Protein AF-H0TG05-F1 (afdb_monomer_lite)

pLDDT: mean 83.56, std 12.97, range [30.23, 96.31]

Foldseek 3Di:
DFDPVLLVVLVVLVVLLVVLPFAFDPPADVLLLSLQLSLQLVVVVVVVPDDHDASVSSQQSQLELALSCVVPVVSSCVSVVVLVVDDPVVNVVNSNVSSHRRTPFKHKDKQFLDDPRPVVVLVVLCVRLVWDKADWDWDQDPVQKIKTWIQTPPVGIFIFIWHPDSDIDCLRVQLRSQVVCVVVQRFHKWWFDPPDPRITMIMGGGNSSVVSCCVSRVTPTDDRDPPPPD

Radius of gyration: 18.99 Å; chains: 1; bounding box: 44×34×58 Å

Sequence (230 aa):
MFTAADREFVMTALDQFEANGLVIWSELERNLVVARALVDVSLWKTDDTRPAPKLQPLFLALAGGTDSLTCYLDDVQELYPPLSSMDDDAATEILEQHSS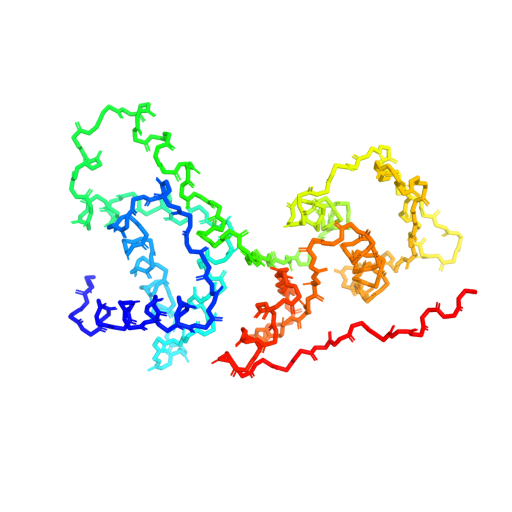SIFANASSINLVNEDNALEHMVRQFFALAGLDVAHLDLRVMKNGLTRVSFEVEELGACRFEIESLKRPDVTPALAEMNRIAKAKGRGRYIRVSEGSSESETFIFADDATLPRIVDLLGLQAIAPTDEAKL

Structure (mmCIF, N/CA/C/O backbone):
data_AF-H0TG05-F1
#
_entry.id   AF-H0TG05-F1
#
loop_
_atom_site.group_PDB
_atom_site.id
_atom_site.type_symbol
_atom_site.label_atom_id
_atom_site.label_alt_id
_atom_site.label_comp_id
_atom_site.label_asym_id
_atom_site.label_entity_id
_atom_site.label_seq_id
_atom_site.pdbx_PDB_ins_code
_atom_site.Cartn_x
_atom_site.Cartn_y
_atom_site.Cartn_z
_atom_site.occupancy
_atom_site.B_iso_or_equiv
_atom_site.auth_seq_id
_atom_site.auth_comp_id
_atom_site.auth_asym_id
_atom_site.auth_atom_id
_atom_site.pdbx_PDB_model_num
ATOM 1 N N . MET A 1 1 ? 14.435 13.470 -17.459 1.00 71.56 1 MET A N 1
ATOM 2 C CA . MET A 1 1 ? 14.849 12.387 -18.381 1.00 71.56 1 MET A CA 1
ATOM 3 C C . MET A 1 1 ? 15.396 11.219 -17.574 1.00 71.56 1 MET A C 1
ATOM 5 O O . MET A 1 1 ? 16.323 11.417 -16.793 1.00 71.56 1 MET A O 1
ATOM 9 N N . PHE A 1 2 ? 14.813 10.032 -17.742 1.00 84.25 2 PHE A N 1
ATOM 10 C CA . PHE A 1 2 ? 15.177 8.819 -16.999 1.00 84.25 2 PHE A CA 1
ATOM 11 C C . PHE A 1 2 ? 16.488 8.210 -17.504 1.00 84.25 2 PHE A C 1
ATOM 13 O O . PHE A 1 2 ? 16.732 8.141 -18.712 1.00 84.25 2 PHE A O 1
ATOM 20 N N . THR A 1 3 ? 17.333 7.739 -16.589 1.00 87.06 3 THR A N 1
ATOM 21 C CA . THR A 1 3 ? 18.630 7.140 -16.938 1.00 87.06 3 THR A CA 1
ATOM 22 C C . THR A 1 3 ? 18.536 5.620 -17.105 1.00 87.06 3 THR A C 1
ATOM 24 O O . THR A 1 3 ? 17.577 4.985 -16.670 1.00 87.06 3 THR A O 1
ATOM 27 N N . ALA A 1 4 ? 19.551 5.000 -17.718 1.00 88.81 4 ALA A N 1
ATOM 28 C CA . ALA A 1 4 ? 19.650 3.536 -17.768 1.00 88.81 4 ALA A CA 1
ATOM 29 C C . ALA A 1 4 ? 19.723 2.914 -16.359 1.00 88.81 4 ALA A C 1
ATOM 31 O O . ALA A 1 4 ? 19.093 1.891 -16.115 1.00 88.81 4 ALA A O 1
ATOM 32 N N . ALA A 1 5 ? 20.414 3.585 -15.431 1.00 88.88 5 ALA A N 1
ATOM 33 C CA . ALA A 1 5 ? 20.505 3.164 -14.036 1.00 88.88 5 ALA A CA 1
ATOM 34 C C . ALA A 1 5 ? 19.141 3.188 -13.324 1.00 88.88 5 ALA A C 1
ATOM 36 O O . ALA A 1 5 ? 18.881 2.337 -12.481 1.00 88.88 5 ALA A O 1
ATOM 37 N N . ASP A 1 6 ? 18.248 4.116 -13.688 1.00 89.94 6 ASP A N 1
ATOM 38 C CA . ASP A 1 6 ? 16.894 4.179 -13.115 1.00 89.94 6 ASP A CA 1
ATOM 39 C C . ASP A 1 6 ? 16.049 2.988 -13.533 1.00 89.94 6 ASP A C 1
ATOM 41 O O . ASP A 1 6 ? 15.383 2.371 -12.704 1.00 89.94 6 ASP A O 1
ATOM 45 N N . ARG A 1 7 ? 16.128 2.629 -14.816 1.00 91.62 7 ARG A N 1
ATOM 46 C CA . ARG A 1 7 ? 15.447 1.446 -15.347 1.00 91.62 7 ARG A CA 1
ATOM 47 C C . ARG A 1 7 ? 15.981 0.172 -14.704 1.00 91.62 7 ARG A C 1
ATOM 49 O O . ARG A 1 7 ? 15.192 -0.657 -14.268 1.00 91.62 7 ARG A O 1
ATOM 56 N N . GLU A 1 8 ? 17.301 0.031 -14.603 1.00 93.12 8 GLU A N 1
ATOM 57 C CA . GLU A 1 8 ? 17.931 -1.126 -13.958 1.00 93.12 8 GLU A CA 1
ATOM 58 C C . GLU A 1 8 ? 17.533 -1.242 -12.480 1.00 93.12 8 GLU A C 1
ATOM 60 O O . GLU A 1 8 ? 17.180 -2.332 -12.027 1.00 93.12 8 GLU A O 1
ATOM 65 N N . PHE A 1 9 ? 17.513 -0.124 -11.747 1.00 93.19 9 PHE A N 1
ATOM 66 C CA . PHE A 1 9 ? 17.052 -0.084 -10.360 1.00 93.19 9 PHE A CA 1
ATOM 67 C C . PHE A 1 9 ? 15.592 -0.528 -10.227 1.00 93.19 9 PHE A C 1
ATOM 69 O O . PHE A 1 9 ? 15.309 -1.403 -9.412 1.00 93.19 9 PHE A O 1
ATOM 76 N N . VAL A 1 10 ? 14.678 0.031 -11.031 1.00 94.69 10 VAL A N 1
ATOM 77 C CA . VAL A 1 10 ? 13.247 -0.319 -10.994 1.00 94.69 10 VAL A CA 1
ATOM 78 C C . VAL A 1 10 ? 13.036 -1.798 -11.296 1.00 94.69 10 VAL A C 1
ATOM 80 O O . VAL A 1 10 ? 12.356 -2.479 -10.534 1.00 94.69 10 VAL A O 1
ATOM 83 N N . MET A 1 11 ? 13.645 -2.317 -12.363 1.00 94.62 11 MET A N 1
ATOM 84 C CA . MET A 1 11 ? 13.501 -3.728 -12.731 1.00 94.62 11 MET A CA 1
ATOM 85 C C . MET A 1 11 ? 14.030 -4.647 -11.628 1.00 94.62 11 MET A C 1
ATOM 87 O O . MET A 1 11 ? 13.328 -5.554 -11.193 1.00 94.62 11 MET A O 1
ATOM 91 N N . THR A 1 12 ? 15.217 -4.343 -11.099 1.00 95.75 12 THR A N 1
ATOM 92 C CA . THR A 1 12 ? 15.816 -5.099 -9.991 1.00 95.75 12 THR A CA 1
ATOM 93 C C . THR A 1 12 ? 14.951 -5.044 -8.730 1.00 95.75 12 THR A C 1
ATOM 95 O O . THR A 1 12 ? 14.836 -6.038 -8.017 1.00 95.75 12 THR A O 1
ATOM 98 N N . ALA A 1 13 ? 14.340 -3.896 -8.431 1.00 95.88 13 ALA A N 1
ATOM 99 C CA . ALA A 1 13 ? 13.454 -3.740 -7.285 1.00 95.88 13 ALA A CA 1
ATOM 100 C C . ALA A 1 13 ? 12.172 -4.568 -7.437 1.00 95.88 13 ALA A C 1
ATOM 102 O O . ALA A 1 13 ? 11.794 -5.258 -6.494 1.00 95.88 13 ALA A O 1
ATOM 103 N N . LEU A 1 14 ? 11.538 -4.549 -8.614 1.00 96.06 14 LEU A N 1
ATOM 104 C CA . LEU A 1 14 ? 10.355 -5.369 -8.892 1.00 96.06 14 LEU A CA 1
ATOM 105 C C . LEU A 1 14 ? 10.675 -6.865 -8.762 1.00 96.06 14 LEU A C 1
ATOM 107 O O . LEU A 1 14 ? 9.951 -7.577 -8.069 1.00 96.06 14 LEU A O 1
ATOM 111 N N . ASP A 1 15 ? 11.805 -7.316 -9.311 1.00 95.75 15 ASP A N 1
ATOM 112 C CA . ASP A 1 15 ? 12.259 -8.705 -9.169 1.00 95.75 15 ASP A CA 1
ATOM 113 C C . ASP A 1 15 ? 12.496 -9.077 -7.694 1.00 95.75 15 ASP A C 1
ATOM 115 O O . ASP A 1 15 ? 12.127 -10.165 -7.247 1.00 95.75 15 ASP A O 1
ATOM 119 N N . GLN A 1 16 ? 13.083 -8.169 -6.903 1.00 95.81 16 GLN A N 1
ATOM 120 C CA . GLN A 1 16 ? 13.265 -8.370 -5.463 1.00 95.81 16 GLN A CA 1
ATOM 121 C C . GLN A 1 16 ? 11.933 -8.434 -4.713 1.00 95.81 16 GLN A C 1
ATOM 123 O O . GLN A 1 16 ? 11.795 -9.262 -3.810 1.00 95.81 16 GLN A O 1
ATOM 128 N N . PHE A 1 17 ? 10.957 -7.598 -5.065 1.00 96.31 17 PHE A N 1
ATOM 129 C CA . PHE A 1 17 ? 9.623 -7.638 -4.471 1.00 96.31 17 PHE A CA 1
ATOM 130 C C . PHE A 1 17 ? 8.949 -8.988 -4.730 1.00 96.31 17 PHE A C 1
ATOM 132 O O . PHE A 1 17 ? 8.536 -9.658 -3.779 1.00 96.31 17 PHE A O 1
ATOM 139 N N . GLU A 1 18 ? 8.920 -9.432 -5.985 1.00 95.75 18 GLU A N 1
ATOM 140 C CA . GLU A 1 18 ? 8.318 -10.710 -6.384 1.00 95.75 18 GLU A CA 1
ATOM 141 C C . GLU A 1 18 ? 9.032 -11.902 -5.724 1.00 95.75 18 GLU A C 1
ATOM 143 O O . GLU A 1 18 ? 8.387 -12.791 -5.161 1.00 95.75 18 GLU A O 1
ATOM 148 N N . ALA A 1 19 ? 10.370 -11.887 -5.666 1.00 94.88 19 ALA A N 1
ATOM 149 C CA . ALA A 1 19 ? 11.158 -12.915 -4.977 1.00 94.88 19 ALA A CA 1
ATOM 150 C C . ALA A 1 19 ? 10.876 -12.990 -3.463 1.00 94.88 19 ALA A C 1
ATOM 152 O O . ALA A 1 19 ? 11.030 -14.051 -2.854 1.00 94.88 19 ALA A O 1
ATOM 153 N N . ASN A 1 20 ? 10.431 -11.887 -2.854 1.00 94.75 20 ASN A N 1
ATOM 154 C CA . ASN A 1 20 ? 10.025 -11.826 -1.450 1.00 94.75 20 ASN A CA 1
ATOM 155 C C . ASN A 1 20 ? 8.523 -12.071 -1.247 1.00 94.75 20 ASN A C 1
ATOM 157 O O . ASN A 1 20 ? 8.025 -11.950 -0.131 1.00 94.75 20 ASN A O 1
ATOM 161 N N . GLY A 1 21 ? 7.810 -12.522 -2.279 1.00 93.81 21 GLY A N 1
ATOM 162 C CA . GLY A 1 21 ? 6.416 -12.948 -2.183 1.00 93.81 21 GLY A CA 1
ATOM 163 C C . GLY A 1 21 ? 5.394 -11.832 -2.349 1.00 93.81 21 GLY A C 1
ATOM 164 O O . GLY A 1 21 ? 4.219 -12.088 -2.111 1.00 93.81 21 GLY A O 1
ATOM 165 N N . LEU A 1 22 ? 5.794 -10.628 -2.766 1.00 96.31 22 LEU A N 1
ATOM 166 C CA . LEU A 1 22 ? 4.829 -9.639 -3.245 1.00 96.31 22 LEU A CA 1
ATOM 167 C C . LEU A 1 22 ? 4.251 -10.104 -4.581 1.00 96.31 22 LEU A C 1
ATOM 169 O O . LEU A 1 22 ? 4.985 -10.513 -5.478 1.00 96.31 22 LEU A O 1
ATOM 173 N N . VAL A 1 23 ? 2.931 -10.044 -4.707 1.00 95.38 23 VAL A N 1
ATOM 174 C CA . VAL A 1 23 ? 2.218 -10.481 -5.909 1.00 95.38 23 VAL A CA 1
ATOM 175 C C . VAL A 1 23 ? 1.746 -9.246 -6.645 1.00 95.38 23 VAL A C 1
ATOM 177 O O . VAL A 1 23 ? 0.879 -8.545 -6.141 1.00 95.38 23 VAL A O 1
ATOM 180 N N . ILE A 1 24 ? 2.300 -8.966 -7.821 1.00 94.19 24 ILE A N 1
ATOM 181 C CA . ILE A 1 24 ? 1.781 -7.897 -8.681 1.00 94.19 24 ILE A CA 1
ATOM 182 C C . ILE A 1 24 ? 0.532 -8.421 -9.394 1.00 94.19 24 ILE A C 1
ATOM 184 O O . ILE A 1 24 ? 0.538 -9.546 -9.899 1.00 94.19 24 ILE A O 1
ATOM 188 N N . TRP A 1 25 ? -0.539 -7.627 -9.401 1.00 93.25 25 TRP A N 1
ATOM 189 C CA . TRP A 1 25 ? -1.795 -7.967 -10.074 1.00 93.25 25 TRP A CA 1
ATOM 190 C C . TRP A 1 25 ? -1.550 -8.351 -11.539 1.00 93.25 25 TRP A C 1
ATOM 192 O O . TRP A 1 25 ? -0.893 -7.628 -12.287 1.00 93.25 25 TRP A O 1
ATOM 202 N N . SER A 1 26 ? -2.070 -9.510 -11.944 1.00 91.38 26 SER A N 1
ATOM 203 C CA . SER A 1 26 ? -1.822 -10.100 -13.268 1.00 91.38 26 SER A CA 1
ATOM 204 C C . SER A 1 26 ? -2.474 -9.339 -14.423 1.00 91.38 26 SER A C 1
ATOM 206 O O . SER A 1 26 ? -2.068 -9.481 -15.573 1.00 91.38 26 SER A O 1
ATOM 208 N N . GLU A 1 27 ? -3.508 -8.573 -14.108 1.00 91.19 27 GLU A N 1
ATOM 209 C CA . GLU A 1 27 ? -4.281 -7.732 -15.009 1.00 91.19 27 GLU A CA 1
ATOM 210 C C . GLU A 1 27 ? -3.595 -6.394 -15.303 1.00 91.19 27 GLU A C 1
ATOM 212 O O . GLU A 1 27 ? -3.920 -5.766 -16.307 1.00 91.19 27 GLU A O 1
ATOM 217 N N . LEU A 1 28 ? -2.637 -5.974 -14.468 1.00 91.94 28 LEU A N 1
ATOM 218 C CA . LEU A 1 28 ? -1.907 -4.728 -14.671 1.00 91.94 28 LEU A CA 1
ATOM 219 C C . LEU A 1 28 ? -0.883 -4.882 -15.793 1.00 91.94 28 LEU A C 1
ATOM 221 O O . LEU A 1 28 ? -0.107 -5.841 -15.842 1.00 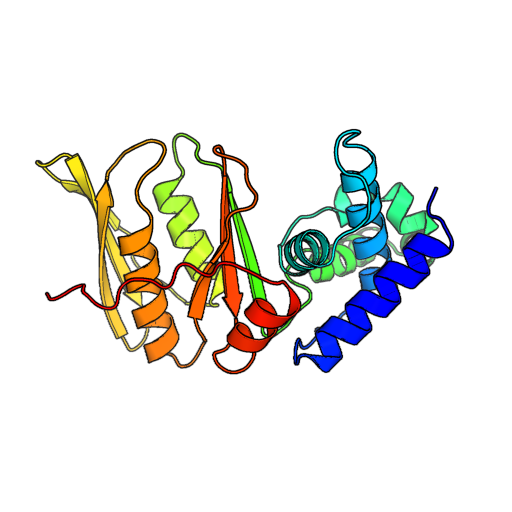91.94 28 LEU A O 1
ATOM 225 N N . GLU A 1 29 ? -0.820 -3.887 -16.672 1.00 91.25 29 GLU A N 1
ATOM 226 C CA . GLU A 1 29 ? 0.155 -3.880 -17.756 1.00 91.25 29 GLU A CA 1
ATOM 227 C C . GLU A 1 29 ? 1.567 -3.606 -17.196 1.00 91.25 29 GLU A C 1
ATOM 229 O O . GLU A 1 29 ? 1.834 -2.592 -16.545 1.00 91.25 29 GLU A O 1
ATOM 234 N N . ARG A 1 30 ? 2.506 -4.536 -17.421 1.00 90.88 30 ARG A N 1
ATOM 235 C CA . ARG A 1 30 ? 3.832 -4.496 -16.781 1.00 90.88 30 ARG A CA 1
ATOM 236 C C . ARG A 1 30 ? 4.668 -3.280 -17.185 1.00 90.88 30 ARG A C 1
ATOM 238 O O . ARG A 1 30 ? 5.376 -2.738 -16.338 1.00 90.88 30 ARG A O 1
ATOM 245 N N . ASN A 1 31 ? 4.627 -2.853 -18.441 1.00 91.88 31 ASN A N 1
ATOM 246 C CA . ASN A 1 31 ? 5.334 -1.652 -18.888 1.00 91.88 31 ASN A CA 1
ATOM 247 C C . ASN A 1 31 ? 4.761 -0.390 -18.236 1.00 91.88 31 ASN A C 1
ATOM 249 O O . ASN A 1 31 ? 5.535 0.496 -17.880 1.00 91.88 31 ASN A O 1
ATOM 253 N N . LEU A 1 32 ? 3.449 -0.323 -18.006 1.00 91.81 32 LEU A N 1
ATOM 254 C CA . LEU A 1 32 ? 2.818 0.785 -17.291 1.00 91.81 32 LEU A CA 1
ATOM 255 C C . LEU A 1 32 ? 3.168 0.773 -15.793 1.00 91.81 32 LEU A C 1
ATOM 257 O O . LEU A 1 32 ? 3.421 1.830 -15.218 1.00 91.81 32 LEU A O 1
ATOM 261 N N . VAL A 1 33 ? 3.310 -0.406 -15.171 1.00 93.00 33 VAL A N 1
ATOM 262 C CA . VAL A 1 33 ? 3.891 -0.537 -13.815 1.00 93.00 33 VAL A CA 1
ATOM 263 C C . VAL A 1 33 ? 5.320 0.015 -13.770 1.00 93.00 33 VAL A C 1
ATOM 265 O O . VAL A 1 33 ? 5.669 0.771 -12.862 1.00 93.00 33 VAL A O 1
ATOM 268 N N . VAL A 1 34 ? 6.152 -0.326 -14.757 1.00 93.38 34 VAL A N 1
ATOM 269 C CA . VAL A 1 34 ? 7.526 0.194 -14.857 1.00 93.38 34 VAL A CA 1
ATOM 270 C C . VAL A 1 34 ? 7.526 1.706 -15.087 1.00 93.38 34 VAL A C 1
ATOM 272 O O . VAL A 1 34 ? 8.327 2.410 -14.471 1.00 93.38 34 VAL A O 1
ATOM 275 N N . ALA A 1 35 ? 6.629 2.222 -15.930 1.00 92.12 35 ALA A N 1
ATOM 276 C CA . ALA A 1 35 ? 6.509 3.653 -16.190 1.00 92.12 35 ALA A CA 1
ATOM 277 C C . ALA A 1 35 ? 6.148 4.425 -14.915 1.00 92.12 35 ALA A C 1
ATOM 279 O O . ALA A 1 35 ? 6.835 5.388 -14.571 1.00 92.12 35 ALA A O 1
ATOM 280 N N . ARG A 1 36 ? 5.154 3.938 -14.162 1.00 90.62 36 ARG A N 1
ATOM 281 C CA . ARG A 1 36 ? 4.781 4.477 -12.847 1.00 90.62 36 ARG A CA 1
ATOM 282 C C . ARG A 1 36 ? 5.976 4.534 -11.896 1.00 90.62 36 ARG A C 1
ATOM 284 O O . ARG A 1 36 ? 6.301 5.591 -11.367 1.00 90.62 36 ARG A O 1
ATOM 291 N N . ALA A 1 37 ? 6.679 3.412 -11.743 1.00 91.75 37 ALA A N 1
ATOM 292 C CA . ALA A 1 37 ? 7.847 3.317 -10.872 1.00 91.75 37 ALA A CA 1
ATOM 293 C C . ALA A 1 37 ? 8.952 4.317 -11.254 1.00 91.75 37 ALA A C 1
ATOM 295 O O . ALA A 1 37 ? 9.603 4.892 -10.381 1.00 91.75 37 ALA A O 1
ATOM 296 N N . LEU A 1 38 ? 9.174 4.542 -12.553 1.00 91.44 38 LEU A N 1
ATOM 297 C CA . LEU A 1 38 ? 10.152 5.515 -13.039 1.00 91.44 38 LEU A CA 1
ATOM 298 C C . LEU A 1 38 ? 9.742 6.954 -12.708 1.00 91.44 38 LEU A C 1
ATOM 300 O O . LEU A 1 38 ? 10.595 7.716 -12.244 1.00 91.44 38 LEU A O 1
ATOM 304 N N . VAL A 1 39 ? 8.467 7.309 -12.902 1.00 89.62 39 VAL A N 1
ATOM 305 C CA . VAL A 1 39 ? 7.912 8.616 -12.509 1.00 89.62 39 VAL A CA 1
ATOM 306 C C . VAL A 1 39 ? 8.140 8.850 -11.014 1.00 89.62 39 VAL A C 1
ATOM 308 O O . VAL A 1 39 ? 8.764 9.847 -10.647 1.00 89.62 39 VAL A O 1
ATOM 311 N N . ASP A 1 40 ? 7.764 7.895 -10.160 1.00 87.25 40 ASP A N 1
ATOM 312 C CA . ASP A 1 40 ? 7.918 8.013 -8.704 1.00 87.25 40 ASP A CA 1
ATOM 313 C C . ASP A 1 40 ? 9.395 8.167 -8.283 1.00 87.25 40 ASP A C 1
ATOM 315 O O . ASP A 1 40 ? 9.734 9.028 -7.464 1.00 87.25 40 ASP A O 1
ATOM 319 N N . VAL A 1 41 ? 10.310 7.404 -8.898 1.00 86.38 41 VAL A N 1
ATOM 320 C CA . VAL A 1 41 ? 11.764 7.545 -8.676 1.00 86.38 41 VAL A CA 1
ATOM 321 C C . VAL A 1 41 ? 12.260 8.942 -9.056 1.00 86.38 41 VAL A C 1
ATOM 323 O O . VAL A 1 41 ? 13.109 9.502 -8.358 1.00 86.38 41 VAL A O 1
ATOM 326 N N . SER A 1 42 ? 11.761 9.513 -10.155 1.00 84.81 42 SER A N 1
ATOM 327 C CA . SER A 1 42 ? 12.151 10.853 -10.604 1.00 84.81 42 SER A CA 1
ATOM 328 C C . SER A 1 42 ? 11.712 11.931 -9.614 1.00 84.81 42 SER A C 1
ATOM 330 O O . SER A 1 42 ? 12.507 12.813 -9.286 1.00 84.81 42 SER A O 1
ATOM 332 N N . LEU A 1 43 ? 10.501 11.821 -9.059 1.00 78.44 43 LEU A N 1
ATOM 333 C CA . LEU A 1 43 ? 9.991 12.771 -8.066 1.00 78.44 43 LEU A CA 1
ATOM 334 C C . LEU A 1 43 ? 10.884 12.837 -6.826 1.00 78.44 43 LEU A C 1
ATOM 336 O O . LEU A 1 43 ? 11.250 13.930 -6.392 1.00 78.44 43 LEU A O 1
ATOM 340 N N . TRP A 1 44 ? 11.342 11.701 -6.296 1.00 74.50 44 TRP A N 1
ATOM 341 C CA . TRP A 1 44 ? 12.232 11.727 -5.125 1.00 74.50 44 TRP A CA 1
ATOM 342 C C . TRP A 1 44 ? 13.604 12.320 -5.410 1.00 74.50 44 TRP A C 1
ATOM 344 O O . TRP A 1 44 ? 14.231 12.843 -4.495 1.00 74.50 44 TRP A O 1
ATOM 354 N N . LYS A 1 45 ? 14.097 12.216 -6.647 1.00 73.44 45 LYS A N 1
ATOM 355 C CA . LYS A 1 45 ? 15.390 12.798 -7.026 1.00 73.44 45 LYS A CA 1
ATOM 356 C C . LYS A 1 45 ? 15.352 14.316 -7.120 1.00 73.44 45 LYS A C 1
ATOM 358 O O . LYS A 1 45 ? 16.396 14.941 -6.985 1.00 73.44 45 LYS A O 1
ATOM 363 N N . THR A 1 46 ? 14.182 14.899 -7.379 1.00 66.75 46 THR A N 1
ATOM 364 C CA . THR A 1 46 ? 14.020 16.361 -7.403 1.00 66.75 46 THR A CA 1
ATOM 365 C C . THR A 1 46 ? 14.027 16.993 -6.007 1.00 66.75 46 THR A C 1
ATOM 367 O O . THR A 1 46 ? 14.213 18.201 -5.887 1.00 66.75 46 THR A O 1
ATOM 370 N N . ASP A 1 47 ? 13.900 16.185 -4.948 1.00 60.97 47 ASP A N 1
ATOM 371 C CA . ASP A 1 47 ? 14.182 16.578 -3.566 1.00 60.97 47 ASP A CA 1
ATOM 372 C C . ASP A 1 47 ? 15.700 16.442 -3.313 1.00 60.97 47 ASP A C 1
ATOM 374 O O . ASP A 1 47 ? 16.203 15.362 -2.990 1.00 60.97 47 ASP A O 1
ATOM 378 N N . ASP A 1 48 ? 16.431 17.554 -3.490 1.00 47.84 48 ASP A N 1
ATOM 379 C CA . ASP A 1 48 ? 17.906 17.729 -3.447 1.00 47.84 48 ASP A CA 1
ATOM 380 C C . ASP A 1 48 ? 18.613 17.198 -2.172 1.00 47.84 48 ASP A C 1
ATOM 382 O O . ASP A 1 48 ? 19.832 17.299 -2.016 1.00 47.84 48 ASP A O 1
ATOM 386 N N . THR A 1 49 ? 17.867 16.623 -1.229 1.00 54.03 49 THR A N 1
ATOM 387 C CA . THR A 1 49 ? 18.366 16.076 0.036 1.00 54.03 49 THR A CA 1
ATOM 388 C C . THR A 1 49 ? 18.573 14.554 0.029 1.00 54.03 49 THR A C 1
ATOM 390 O O . THR A 1 49 ? 19.165 14.021 0.975 1.00 54.03 49 THR A O 1
ATOM 393 N N . ARG A 1 50 ? 18.126 13.819 -1.006 1.00 53.97 50 ARG A N 1
ATOM 394 C CA . ARG A 1 50 ? 18.097 12.339 -1.002 1.00 53.97 50 ARG A CA 1
ATOM 395 C C . ARG A 1 50 ? 19.107 11.723 -1.992 1.00 53.97 50 ARG A C 1
ATOM 397 O O . ARG A 1 50 ? 18.914 11.797 -3.200 1.00 53.97 50 ARG A O 1
ATOM 404 N N . PRO A 1 51 ? 20.177 11.050 -1.516 1.00 52.88 51 PRO A N 1
ATOM 405 C CA . PRO A 1 51 ? 21.365 10.784 -2.338 1.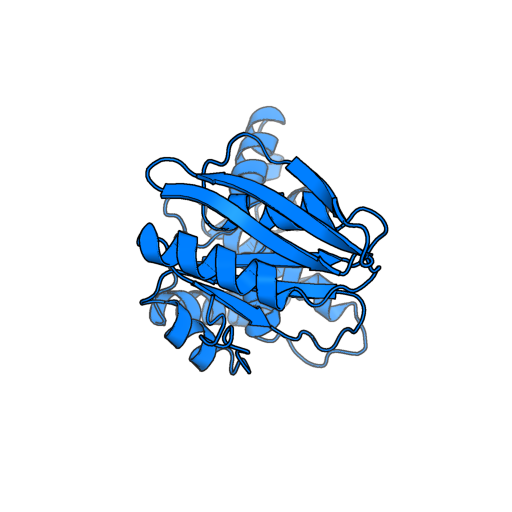00 52.88 51 PRO A CA 1
ATOM 406 C C . PRO A 1 51 ? 21.312 9.538 -3.251 1.00 52.88 51 PRO A C 1
ATOM 408 O O . PRO A 1 51 ? 22.264 9.310 -3.990 1.00 52.88 51 PRO A O 1
ATOM 411 N N . ALA A 1 52 ? 20.253 8.720 -3.228 1.00 64.38 52 ALA A N 1
ATOM 412 C CA . ALA A 1 52 ? 20.071 7.584 -4.146 1.00 64.38 52 ALA A CA 1
ATOM 413 C C . ALA A 1 52 ? 18.627 7.041 -4.086 1.00 64.38 52 ALA A C 1
ATOM 415 O O . ALA A 1 52 ? 18.013 7.130 -3.016 1.00 64.38 52 ALA A O 1
ATOM 416 N N . PRO A 1 53 ? 18.099 6.431 -5.172 1.00 71.06 53 PRO A N 1
ATOM 417 C CA . PRO A 1 53 ? 16.869 5.642 -5.117 1.00 71.06 53 PRO A CA 1
ATOM 418 C C . PRO A 1 53 ? 16.967 4.566 -4.028 1.00 71.06 53 PRO A C 1
ATOM 420 O O . PRO A 1 53 ? 18.001 3.911 -3.880 1.00 71.06 53 PRO A O 1
ATOM 423 N N . LYS A 1 54 ? 15.904 4.396 -3.238 1.00 84.62 54 LYS A N 1
ATOM 424 C CA . LYS A 1 54 ? 15.844 3.420 -2.141 1.00 84.62 54 LYS A CA 1
ATOM 425 C C . LYS A 1 54 ? 14.637 2.512 -2.315 1.00 84.62 54 LYS A C 1
ATOM 427 O O . LYS A 1 54 ? 13.593 2.948 -2.792 1.00 84.62 54 LYS A O 1
ATOM 432 N N . LEU A 1 55 ? 14.782 1.268 -1.868 1.00 89.75 55 LEU A N 1
ATOM 433 C CA . LEU A 1 55 ? 13.750 0.245 -2.011 1.00 89.75 55 LEU A CA 1
ATOM 434 C C . LEU A 1 55 ? 12.481 0.573 -1.208 1.00 89.75 55 LEU A C 1
ATOM 436 O O . LEU A 1 55 ? 11.383 0.392 -1.716 1.00 89.75 55 LEU A O 1
ATOM 440 N N . GLN A 1 56 ? 12.621 1.118 0.008 1.00 88.56 56 GLN A N 1
ATOM 441 C CA . GLN A 1 56 ? 11.478 1.467 0.863 1.00 88.56 56 GLN A CA 1
ATOM 442 C C . GLN A 1 56 ? 10.574 2.555 0.250 1.00 88.56 56 GLN A C 1
ATOM 444 O O . GLN A 1 56 ? 9.385 2.290 0.119 1.00 88.56 56 GLN A O 1
ATOM 449 N N . PRO A 1 57 ? 11.067 3.742 -0.163 1.00 86.88 57 PRO A N 1
ATOM 450 C CA . PRO A 1 57 ? 10.231 4.731 -0.848 1.00 86.88 57 PRO A CA 1
ATOM 451 C C . PRO A 1 57 ? 9.538 4.185 -2.099 1.00 86.88 57 PRO A C 1
ATOM 453 O O . PRO A 1 57 ? 8.368 4.482 -2.314 1.00 86.88 57 PRO A O 1
ATOM 456 N N . LEU A 1 58 ? 10.222 3.336 -2.878 1.00 90.44 58 LEU A N 1
ATOM 457 C CA . LEU A 1 58 ? 9.626 2.710 -4.059 1.00 90.44 58 LEU A CA 1
ATOM 458 C C . LEU A 1 58 ? 8.530 1.723 -3.719 1.00 90.44 58 LEU A C 1
ATOM 460 O O . LEU A 1 58 ? 7.468 1.768 -4.332 1.00 90.44 58 LEU A O 1
ATOM 464 N N . PHE A 1 59 ? 8.750 0.887 -2.712 1.00 92.88 59 PHE A N 1
ATOM 465 C CA . PHE A 1 59 ? 7.694 0.037 -2.197 1.00 92.88 59 PHE A CA 1
ATOM 466 C C . PHE A 1 59 ? 6.476 0.870 -1.778 1.00 92.88 59 PHE A C 1
ATOM 468 O O . PHE A 1 59 ? 5.371 0.564 -2.200 1.00 92.88 59 PHE A O 1
ATOM 475 N N . LEU A 1 60 ? 6.673 1.936 -0.995 1.00 89.38 60 LEU A N 1
ATOM 476 C CA . LEU A 1 60 ? 5.579 2.767 -0.482 1.00 89.38 60 LEU A CA 1
ATOM 477 C C . LEU A 1 60 ? 4.815 3.499 -1.593 1.00 89.38 60 LEU A C 1
ATOM 479 O O . LEU A 1 60 ? 3.600 3.629 -1.507 1.00 89.38 60 LEU A O 1
ATOM 483 N N . ALA A 1 61 ? 5.491 3.939 -2.654 1.00 88.38 61 ALA A N 1
ATOM 484 C CA . ALA A 1 61 ? 4.818 4.559 -3.793 1.00 88.38 61 ALA A CA 1
ATOM 485 C C . ALA A 1 61 ? 4.024 3.552 -4.635 1.00 88.38 61 ALA A C 1
ATOM 487 O O . ALA A 1 61 ? 2.920 3.863 -5.066 1.00 88.38 61 ALA A O 1
ATOM 488 N N . LEU A 1 62 ? 4.544 2.336 -4.829 1.00 91.81 62 LEU A N 1
ATOM 489 C CA . LEU A 1 62 ? 3.873 1.286 -5.605 1.00 91.81 62 LEU A CA 1
ATOM 490 C C . LEU A 1 62 ? 2.761 0.573 -4.821 1.00 91.81 62 LEU A C 1
ATOM 492 O O . LEU A 1 62 ? 1.772 0.136 -5.408 1.00 91.81 62 LEU A O 1
ATOM 496 N N . ALA A 1 63 ? 2.917 0.462 -3.502 1.00 91.81 63 ALA A N 1
ATOM 497 C CA . ALA A 1 63 ? 1.900 -0.049 -2.588 1.00 91.81 63 ALA A CA 1
ATOM 498 C C . ALA A 1 63 ? 0.862 1.026 -2.217 1.00 91.81 63 ALA A C 1
ATOM 500 O O . ALA A 1 63 ? -0.235 0.696 -1.769 1.00 91.81 63 ALA A O 1
ATOM 501 N N . GLY A 1 64 ? 1.199 2.308 -2.375 1.00 85.69 64 GLY A N 1
ATOM 502 C CA . GLY A 1 64 ? 0.299 3.438 -2.178 1.00 85.69 64 GLY A CA 1
ATOM 503 C C . GLY A 1 64 ? -0.573 3.684 -3.400 1.00 85.69 64 GLY A C 1
ATOM 504 O O . GLY A 1 64 ? -0.137 3.498 -4.526 1.00 85.69 64 GLY A O 1
ATOM 505 N N . GLY A 1 65 ? -1.815 4.114 -3.194 1.00 65.38 65 GLY A N 1
ATOM 506 C CA . GLY A 1 65 ? -2.689 4.558 -4.280 1.00 65.38 65 GLY A CA 1
ATOM 507 C C . GLY A 1 65 ? -2.483 6.038 -4.597 1.00 65.38 65 GLY A C 1
ATOM 508 O O . GLY A 1 65 ? -3.385 6.839 -4.369 1.00 65.38 65 GLY A O 1
ATOM 509 N N . THR A 1 66 ? -1.273 6.441 -4.988 1.00 61.22 66 THR A N 1
ATOM 510 C CA . THR A 1 66 ? -1.045 7.813 -5.458 1.00 61.22 66 THR A CA 1
ATOM 511 C C . THR A 1 66 ? -1.261 7.866 -6.957 1.00 61.22 66 THR A C 1
ATOM 513 O O . THR A 1 66 ? -0.635 7.110 -7.697 1.00 61.22 66 THR A O 1
ATOM 516 N N . ASP A 1 67 ? -2.102 8.798 -7.395 1.00 63.12 67 ASP A N 1
ATOM 517 C CA . ASP A 1 67 ? -2.456 9.021 -8.796 1.00 63.12 67 ASP A CA 1
ATOM 518 C C . ASP A 1 67 ? -1.328 9.713 -9.597 1.00 63.12 67 ASP A C 1
ATOM 520 O O . ASP A 1 67 ? -1.530 10.659 -10.360 1.00 63.12 67 ASP A O 1
ATOM 524 N N . SER A 1 68 ? -0.082 9.272 -9.386 1.00 67.38 68 SER A N 1
ATOM 525 C CA . SER A 1 68 ? 1.086 9.825 -10.074 1.00 67.38 68 SER A CA 1
ATOM 526 C C . SER A 1 68 ? 1.004 9.606 -11.585 1.00 67.38 68 SER A C 1
ATOM 528 O O . SER A 1 68 ? 1.596 10.359 -12.349 1.00 67.38 68 SER A O 1
ATOM 530 N N . LEU A 1 69 ? 0.210 8.640 -12.046 1.00 76.81 69 LEU A N 1
ATOM 531 C CA . LEU A 1 69 ? 0.016 8.393 -13.467 1.00 76.81 69 LEU A CA 1
ATOM 532 C C . LEU A 1 69 ? -0.819 9.474 -14.169 1.00 76.81 69 LEU A C 1
ATOM 534 O O . LEU A 1 69 ? -0.453 9.870 -15.275 1.00 76.81 69 LEU A O 1
ATOM 538 N N . THR A 1 70 ? -1.887 9.998 -13.557 1.00 74.81 70 THR A N 1
ATOM 539 C CA . THR A 1 70 ? -2.675 11.080 -14.184 1.00 74.81 70 THR A CA 1
ATOM 540 C C . THR A 1 70 ? -1.987 12.438 -14.065 1.00 74.81 70 THR A C 1
ATOM 542 O O . THR A 1 70 ? -2.087 13.265 -14.970 1.00 74.81 70 THR A O 1
ATOM 545 N N . CYS A 1 71 ? -1.245 12.670 -12.979 1.00 79.75 71 CYS A N 1
ATOM 546 C CA . CYS A 1 71 ? -0.574 13.947 -12.724 1.00 79.75 71 CYS A CA 1
ATOM 547 C C . CYS A 1 71 ? 0.647 14.180 -13.628 1.00 79.75 71 CYS A C 1
ATOM 549 O O . CYS A 1 71 ? 1.036 15.327 -13.844 1.00 79.75 71 CYS A O 1
ATOM 551 N N . TYR A 1 72 ? 1.243 13.103 -14.149 1.00 83.25 72 TYR A N 1
ATOM 552 C CA . TYR A 1 72 ? 2.453 13.120 -14.977 1.00 83.25 72 TYR A CA 1
ATOM 553 C C . TYR A 1 72 ? 2.223 12.431 -16.326 1.00 83.25 72 TYR A C 1
ATOM 555 O O . TYR A 1 72 ? 3.084 11.711 -16.831 1.00 83.25 72 TYR A O 1
ATOM 563 N N . LEU A 1 73 ? 1.043 12.655 -16.915 1.00 84.56 73 LEU A N 1
ATOM 564 C CA . LEU A 1 73 ? 0.615 11.996 -18.148 1.00 84.56 73 LEU A CA 1
ATOM 565 C C . LEU A 1 73 ? 1.636 12.134 -19.290 1.00 84.56 73 LEU A C 1
ATOM 567 O O . LEU A 1 73 ? 1.876 11.159 -19.994 1.00 84.56 73 LEU A O 1
ATOM 571 N N . ASP A 1 74 ? 2.278 13.294 -19.439 1.00 86.75 74 ASP A N 1
ATOM 572 C CA . ASP A 1 74 ? 3.292 13.525 -20.477 1.00 86.75 74 ASP A CA 1
ATOM 573 C C . ASP A 1 74 ? 4.510 12.590 -20.315 1.00 86.75 74 ASP A C 1
ATOM 575 O O . ASP A 1 74 ? 4.955 11.964 -21.280 1.00 86.75 74 ASP A O 1
ATOM 579 N N . ASP A 1 75 ? 5.019 12.435 -19.085 1.00 86.50 75 ASP A N 1
ATOM 580 C CA . ASP A 1 75 ? 6.127 11.520 -18.779 1.00 86.50 75 ASP A CA 1
ATOM 581 C C . ASP A 1 75 ? 5.708 10.055 -18.991 1.00 86.50 75 ASP A C 1
ATOM 583 O O . ASP A 1 75 ? 6.477 9.239 -19.511 1.00 86.50 75 ASP A O 1
ATOM 587 N N . VAL A 1 76 ? 4.470 9.713 -18.619 1.00 86.81 76 VAL A N 1
ATOM 588 C CA . VAL A 1 76 ? 3.906 8.372 -18.823 1.00 86.81 76 VAL A CA 1
ATOM 589 C C . VAL A 1 76 ? 3.752 8.070 -20.311 1.00 86.81 76 VAL A C 1
ATOM 591 O O . VAL A 1 76 ? 4.103 6.973 -20.733 1.00 86.81 76 VAL A O 1
ATOM 594 N N . GLN A 1 77 ? 3.289 9.019 -21.126 1.00 88.75 77 GLN A N 1
ATOM 595 C CA . GLN A 1 77 ? 3.162 8.856 -22.576 1.00 88.75 77 GLN A CA 1
ATOM 596 C C . GLN A 1 77 ? 4.523 8.688 -23.262 1.00 88.75 77 GLN A C 1
ATOM 598 O O . GLN A 1 77 ? 4.633 7.900 -24.201 1.00 88.75 77 GLN A O 1
ATOM 603 N N . GLU A 1 78 ? 5.577 9.364 -22.792 1.00 89.06 78 GLU A N 1
ATOM 604 C CA . GLU A 1 78 ? 6.941 9.143 -23.297 1.00 89.06 78 GLU A CA 1
ATOM 605 C C . GLU A 1 78 ? 7.423 7.708 -23.009 1.00 89.06 78 GLU A C 1
ATOM 607 O O . GLU A 1 78 ? 8.047 7.066 -23.860 1.00 89.06 78 GLU A O 1
ATOM 612 N N . LEU A 1 79 ? 7.124 7.190 -21.814 1.00 87.94 79 LEU A N 1
ATOM 613 C CA . LEU A 1 79 ? 7.549 5.862 -21.355 1.00 87.94 79 LEU A CA 1
ATOM 614 C C . LEU A 1 79 ? 6.683 4.716 -21.890 1.00 87.94 79 LEU A C 1
ATOM 616 O O . LEU A 1 79 ? 7.193 3.622 -22.140 1.00 87.94 79 LEU A O 1
ATOM 620 N N . TYR A 1 80 ? 5.392 4.971 -22.078 1.00 90.62 80 TYR A N 1
ATOM 621 C CA . TYR A 1 80 ? 4.397 4.050 -22.608 1.00 90.62 80 TYR A CA 1
ATOM 622 C C . TYR A 1 80 ? 3.644 4.714 -23.780 1.00 90.62 80 TYR A C 1
ATOM 624 O O . TYR A 1 80 ? 2.476 5.095 -23.650 1.00 90.62 80 TYR A O 1
ATOM 632 N N . PRO A 1 81 ? 4.286 4.808 -24.967 1.00 89.19 81 PRO A N 1
ATOM 633 C CA . PRO A 1 81 ? 3.723 5.461 -26.152 1.00 89.19 81 PRO A CA 1
ATOM 634 C C . PRO A 1 81 ? 2.312 5.023 -26.563 1.00 89.19 81 PRO A C 1
ATOM 636 O O . PRO A 1 81 ? 1.575 5.881 -27.056 1.00 89.19 81 PRO A O 1
ATOM 639 N N . PRO A 1 82 ? 1.888 3.750 -26.376 1.00 90.88 82 PRO A N 1
ATOM 640 C CA . PRO A 1 82 ? 0.529 3.340 -26.712 1.00 90.88 82 PRO A CA 1
ATOM 641 C C . PRO A 1 82 ? -0.562 4.204 -26.071 1.00 90.88 82 PRO A C 1
ATOM 643 O O . PRO A 1 82 ? -1.595 4.400 -26.707 1.00 90.88 82 PRO A O 1
ATOM 646 N N . LEU A 1 83 ? -0.324 4.780 -24.886 1.00 88.50 83 LEU A N 1
ATOM 647 C CA . LEU A 1 83 ? -1.297 5.631 -24.194 1.00 88.50 83 LEU A CA 1
ATOM 648 C C . LEU A 1 83 ? -1.706 6.854 -25.027 1.00 88.50 83 LEU A C 1
ATOM 650 O O . LEU A 1 83 ? -2.873 7.210 -25.064 1.00 88.50 83 LEU A O 1
ATOM 654 N N . SER A 1 84 ? -0.763 7.448 -25.765 1.00 88.12 84 SER A N 1
ATOM 655 C CA . SER A 1 84 ? -1.025 8.602 -26.643 1.00 88.12 84 SER A CA 1
ATOM 656 C C . SER A 1 84 ? -1.891 8.276 -27.868 1.00 88.12 84 SER A C 1
ATOM 658 O O . SER A 1 84 ? -2.371 9.178 -28.551 1.00 88.12 84 SER A O 1
ATOM 660 N N . SER A 1 85 ? -2.052 6.987 -28.178 1.00 90.19 85 SER A N 1
ATOM 661 C CA . SER A 1 85 ? -2.830 6.499 -29.321 1.00 90.19 85 SER A CA 1
ATOM 662 C C . SER A 1 85 ? -4.191 5.917 -28.937 1.00 90.19 85 SER A C 1
ATOM 664 O O . SER A 1 85 ? -4.967 5.568 -29.827 1.00 90.19 85 SER A O 1
ATOM 666 N N . MET A 1 86 ? -4.458 5.787 -27.636 1.00 92.50 86 MET A N 1
ATOM 667 C CA . MET A 1 86 ? -5.755 5.374 -27.106 1.00 92.50 86 MET A CA 1
ATOM 668 C C . MET A 1 86 ? -6.745 6.538 -27.197 1.00 92.50 86 MET A C 1
ATOM 670 O O . MET A 1 86 ? -6.344 7.701 -27.224 1.00 92.50 86 MET A O 1
ATOM 674 N N . ASP A 1 87 ? -8.038 6.225 -27.268 1.00 94.19 87 ASP A N 1
ATOM 675 C CA . ASP A 1 87 ? -9.059 7.231 -26.983 1.00 94.19 87 ASP A CA 1
ATOM 676 C C . ASP A 1 87 ? -9.048 7.604 -25.490 1.00 94.19 87 ASP A C 1
ATOM 678 O O . ASP A 1 87 ? -8.539 6.854 -24.654 1.00 94.19 87 ASP A O 1
ATOM 682 N N . ASP A 1 88 ? -9.580 8.788 -25.175 1.00 90.19 88 ASP A N 1
ATOM 683 C CA . ASP A 1 88 ? -9.516 9.364 -23.828 1.00 90.19 88 ASP A CA 1
ATOM 684 C C . ASP A 1 88 ? -10.173 8.454 -22.777 1.00 90.19 88 ASP A C 1
ATOM 686 O O . ASP A 1 88 ? -9.626 8.294 -21.688 1.00 90.19 88 ASP A O 1
ATOM 690 N N . ASP A 1 89 ? -11.296 7.809 -23.114 1.00 92.25 89 ASP A N 1
ATOM 691 C CA . ASP A 1 89 ? -12.027 6.930 -22.195 1.00 92.25 89 ASP A CA 1
ATOM 692 C C . ASP A 1 89 ? -11.194 5.680 -21.853 1.00 92.25 89 ASP A C 1
ATOM 694 O O . ASP A 1 89 ? -11.032 5.337 -20.679 1.00 92.25 89 ASP A O 1
ATOM 698 N N . ALA A 1 90 ? -10.597 5.030 -22.858 1.00 91.31 90 ALA A N 1
ATOM 699 C CA . ALA A 1 90 ? -9.718 3.877 -22.662 1.00 91.31 90 ALA A CA 1
ATOM 700 C C . ALA A 1 90 ? -8.425 4.247 -21.914 1.00 91.31 90 ALA A C 1
ATOM 702 O O . ALA A 1 90 ? -7.934 3.468 -21.092 1.00 91.31 90 ALA A O 1
ATOM 703 N N . ALA A 1 91 ? -7.874 5.435 -22.179 1.00 90.06 91 ALA A N 1
ATOM 704 C CA . ALA A 1 91 ? -6.711 5.950 -21.464 1.00 90.06 91 ALA A CA 1
ATOM 705 C C . ALA A 1 91 ? -7.039 6.232 -19.989 1.00 90.06 91 ALA A C 1
ATOM 707 O O . ALA A 1 91 ? -6.251 5.891 -19.110 1.00 90.06 91 ALA A O 1
ATOM 708 N N . THR A 1 92 ? -8.203 6.811 -19.688 1.00 89.56 92 THR A N 1
ATOM 709 C CA . THR A 1 92 ? -8.651 7.000 -18.303 1.00 89.56 92 THR A CA 1
ATOM 710 C C . THR A 1 92 ? -8.832 5.660 -17.600 1.00 89.56 92 THR A C 1
ATOM 712 O O . THR A 1 92 ? -8.285 5.483 -16.514 1.00 89.56 92 THR A O 1
ATOM 715 N N . GLU A 1 93 ? -9.498 4.689 -18.227 1.00 89.69 93 GLU A N 1
ATOM 716 C CA . GLU A 1 93 ? -9.738 3.378 -17.614 1.00 89.69 93 GLU A CA 1
ATOM 717 C C . GLU A 1 93 ? -8.428 2.660 -17.249 1.00 89.69 93 GLU A C 1
ATOM 719 O O . GLU A 1 93 ? -8.281 2.160 -16.132 1.00 89.69 93 GLU A O 1
ATOM 724 N N . ILE A 1 94 ? -7.440 2.639 -18.152 1.00 89.81 94 ILE A N 1
ATOM 725 C CA . ILE A 1 94 ? -6.159 1.969 -17.877 1.00 89.81 94 ILE A CA 1
ATOM 726 C C . ILE A 1 94 ? -5.343 2.700 -16.799 1.00 89.81 94 ILE A C 1
ATOM 728 O O . ILE A 1 94 ? -4.685 2.054 -15.984 1.00 89.81 94 ILE A O 1
ATOM 732 N N . LEU A 1 95 ? -5.392 4.035 -16.743 1.00 89.75 95 LEU A N 1
ATOM 733 C CA . LEU A 1 95 ? -4.718 4.802 -15.690 1.00 89.75 95 LEU A CA 1
ATOM 734 C C . LEU A 1 95 ? -5.391 4.578 -14.331 1.00 89.75 95 LEU A C 1
ATOM 736 O O . LEU A 1 95 ? -4.697 4.359 -13.336 1.00 89.75 95 LEU A O 1
ATOM 740 N N . GLU A 1 96 ? -6.724 4.549 -14.291 1.00 88.62 96 GLU A N 1
ATOM 741 C CA . GLU A 1 96 ? -7.498 4.265 -13.080 1.00 88.62 96 GLU A CA 1
ATOM 742 C C . GLU A 1 96 ? -7.205 2.865 -12.530 1.00 88.62 96 GLU A C 1
ATOM 744 O O . GLU A 1 96 ? -6.995 2.721 -11.323 1.00 88.62 96 GLU A O 1
ATOM 749 N N . GLN A 1 97 ? -7.087 1.844 -13.386 1.00 88.56 97 GLN A N 1
ATOM 750 C CA . GLN A 1 97 ? -6.688 0.488 -12.969 1.00 88.56 97 GLN A CA 1
ATOM 751 C C . GLN A 1 97 ? -5.326 0.474 -12.260 1.00 88.56 97 GLN A C 1
ATOM 753 O O . GLN A 1 97 ? -5.115 -0.288 -11.317 1.00 88.56 97 GLN A O 1
ATOM 758 N N . HIS A 1 98 ? -4.413 1.353 -12.670 1.00 90.00 98 HIS A N 1
ATOM 759 C CA . HIS A 1 98 ? -3.076 1.474 -12.096 1.00 90.00 98 HIS A CA 1
ATOM 760 C C . HIS A 1 98 ? -2.968 2.511 -10.965 1.00 90.00 98 HIS A C 1
ATOM 762 O O . HIS A 1 98 ? -1.870 2.706 -10.438 1.00 90.00 98 HIS A O 1
ATOM 768 N N . SER A 1 99 ? -4.066 3.166 -10.571 1.00 86.12 99 SER A N 1
ATOM 769 C CA . SER A 1 99 ? -4.075 4.229 -9.550 1.00 86.12 99 SER A CA 1
ATOM 770 C C . SER A 1 99 ? -3.942 3.713 -8.112 1.00 86.12 99 SER A C 1
ATOM 772 O O . SER A 1 99 ? -3.573 4.463 -7.212 1.00 86.12 99 SER A O 1
ATOM 774 N N . SER A 1 100 ? -4.231 2.429 -7.885 1.00 87.50 100 SER A N 1
ATOM 775 C CA . SER A 1 100 ? -4.209 1.774 -6.570 1.00 87.50 100 SER A CA 1
ATOM 776 C C . SER A 1 100 ? -2.893 1.022 -6.318 1.00 87.50 100 SER A C 1
ATOM 778 O O . SER A 1 100 ? -1.956 1.113 -7.112 1.00 87.50 100 SER A O 1
ATOM 780 N N . SER A 1 101 ? -2.784 0.286 -5.204 1.00 91.62 101 SER A N 1
ATOM 781 C CA . SER A 1 101 ? -1.637 -0.608 -4.982 1.00 91.62 101 SER A CA 1
ATOM 782 C C . SER A 1 10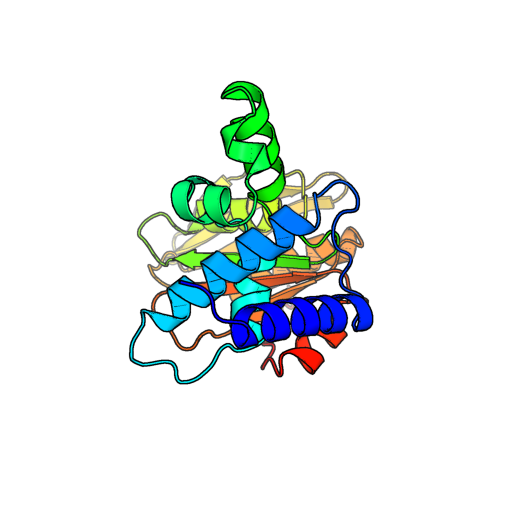1 ? -1.472 -1.568 -6.160 1.00 91.62 101 SER A C 1
ATOM 784 O O . SER A 1 101 ? -2.430 -2.238 -6.552 1.00 91.62 101 SER A O 1
ATOM 786 N N . ILE A 1 102 ? -0.251 -1.694 -6.683 1.00 93.31 102 ILE A N 1
ATOM 787 C CA . ILE A 1 102 ? 0.040 -2.702 -7.712 1.00 93.31 102 ILE A CA 1
ATOM 788 C C . ILE A 1 102 ? 0.134 -4.116 -7.129 1.00 93.31 102 ILE A C 1
ATOM 790 O O . ILE A 1 102 ? 0.132 -5.089 -7.883 1.00 93.31 102 ILE A O 1
ATOM 794 N N . PHE A 1 103 ? 0.273 -4.234 -5.805 1.00 94.50 103 PHE A N 1
ATOM 795 C CA . PHE A 1 103 ? 0.441 -5.508 -5.121 1.00 94.50 103 PHE A CA 1
ATOM 796 C C . PHE A 1 103 ? -0.907 -6.026 -4.612 1.00 94.50 103 PHE A C 1
ATOM 798 O O . PHE A 1 103 ? -1.626 -5.333 -3.895 1.00 94.50 103 PHE A O 1
ATOM 805 N N . ALA A 1 104 ? -1.222 -7.280 -4.920 1.00 92.12 104 ALA A N 1
ATOM 806 C CA . ALA A 1 104 ? -2.451 -7.947 -4.505 1.00 92.12 104 ALA A CA 1
ATOM 807 C C . ALA A 1 104 ? -2.485 -8.297 -3.014 1.00 92.12 104 ALA A C 1
ATOM 809 O O . ALA A 1 104 ? -3.552 -8.450 -2.425 1.00 92.12 104 ALA A O 1
ATOM 810 N N . ASN A 1 105 ? -1.314 -8.436 -2.396 1.00 93.25 105 ASN A N 1
ATOM 811 C CA . ASN A 1 105 ? -1.158 -8.882 -1.014 1.00 93.25 105 ASN A CA 1
ATOM 812 C C . ASN A 1 105 ? -0.468 -7.864 -0.101 1.00 93.25 105 ASN A C 1
ATOM 814 O O . ASN A 1 105 ? -0.120 -8.190 1.037 1.00 93.25 105 ASN A O 1
ATOM 818 N N . ALA A 1 106 ? -0.271 -6.639 -0.587 1.00 93.62 106 ALA A N 1
ATOM 819 C CA . ALA A 1 106 ? 0.246 -5.536 0.201 1.00 93.62 106 ALA A CA 1
ATOM 820 C C . ALA A 1 106 ? -0.327 -4.206 -0.290 1.00 93.62 106 ALA A C 1
ATOM 822 O O . ALA A 1 106 ? -0.597 -4.017 -1.471 1.00 93.62 106 ALA A O 1
ATOM 823 N N . SER A 1 107 ? -0.514 -3.259 0.614 1.00 92.25 107 SER A N 1
ATOM 824 C CA . SER A 1 107 ? -0.931 -1.894 0.304 1.00 92.25 107 SER A CA 1
ATOM 825 C C . SER A 1 107 ? -0.384 -0.953 1.367 1.00 92.25 107 SER A C 1
ATOM 827 O O . SER A 1 107 ? -0.123 -1.367 2.500 1.00 92.25 107 SER A O 1
ATOM 829 N N . SER A 1 108 ? -0.210 0.316 1.028 1.00 90.69 108 SER A N 1
ATOM 830 C CA . SER A 1 108 ? 0.203 1.333 1.986 1.00 90.69 108 SER A CA 1
ATOM 831 C C . SER A 1 108 ? -0.659 2.570 1.908 1.00 90.69 108 SER A C 1
ATOM 833 O O . SER A 1 108 ? -1.194 2.917 0.858 1.00 90.69 108 SER A O 1
ATOM 835 N N . ILE A 1 109 ? -0.744 3.272 3.027 1.00 86.00 109 ILE A N 1
ATOM 836 C CA . ILE A 1 109 ? -1.349 4.588 3.064 1.00 86.00 109 ILE A CA 1
ATOM 837 C C . ILE A 1 109 ? -0.516 5.546 3.882 1.00 86.00 109 ILE A C 1
ATOM 839 O O . ILE A 1 109 ? 0.011 5.171 4.927 1.00 86.00 109 ILE A O 1
ATOM 843 N N . ASN A 1 110 ? -0.428 6.780 3.403 1.00 82.56 110 ASN A N 1
ATOM 844 C CA . ASN A 1 110 ? 0.180 7.882 4.118 1.00 82.56 110 ASN A CA 1
ATOM 845 C C . ASN A 1 110 ? -0.932 8.815 4.605 1.00 82.56 110 ASN A C 1
ATOM 847 O O . ASN A 1 110 ? -1.692 9.359 3.803 1.00 82.56 110 ASN A O 1
ATOM 851 N N . LEU A 1 111 ? -1.049 8.961 5.919 1.00 76.62 111 LEU A N 1
ATOM 852 C CA . LEU A 1 111 ? -2.038 9.818 6.555 1.00 76.62 111 LEU A CA 1
ATOM 853 C C . LEU A 1 111 ? -1.398 11.157 6.896 1.00 76.62 111 LEU A C 1
ATOM 855 O O . LEU A 1 111 ? -0.506 11.235 7.745 1.00 76.62 111 LEU A O 1
ATOM 859 N N . VAL A 1 112 ? -1.879 12.221 6.255 1.00 71.50 112 VAL A N 1
ATOM 860 C CA . VAL A 1 112 ? -1.490 13.593 6.590 1.00 71.50 112 VAL A CA 1
ATOM 861 C C . VAL A 1 112 ? -2.328 14.060 7.780 1.00 71.50 112 VAL A C 1
ATOM 863 O O . VAL A 1 112 ? -3.558 14.007 7.759 1.00 71.50 112 VAL A O 1
ATOM 866 N N . ASN A 1 113 ? -1.661 14.510 8.842 1.00 63.12 113 ASN A N 1
ATOM 867 C CA . ASN A 1 113 ? -2.312 14.911 10.089 1.00 63.12 113 ASN A CA 1
ATOM 868 C C . ASN A 1 113 ? -2.951 16.316 9.980 1.00 63.12 113 ASN A C 1
ATOM 870 O O . ASN A 1 113 ? -2.386 17.305 10.464 1.00 63.12 113 ASN A O 1
ATOM 874 N N . GLU A 1 114 ? -4.127 16.410 9.350 1.00 60.47 114 GLU A N 1
ATOM 875 C CA . GLU A 1 114 ? -4.913 17.650 9.206 1.00 60.47 114 GLU A CA 1
ATOM 876 C C . GLU A 1 114 ? -6.270 17.626 9.940 1.00 60.47 114 GLU A C 1
ATOM 878 O O . GLU A 1 114 ? -6.755 16.584 10.388 1.00 60.47 114 GLU A O 1
ATOM 883 N N . ASP A 1 115 ? -6.882 18.809 10.088 1.00 51.56 115 ASP A N 1
ATOM 884 C CA . ASP A 1 115 ? -8.115 19.079 10.844 1.00 51.56 115 ASP A CA 1
ATOM 885 C C . ASP A 1 115 ? -9.367 18.499 10.142 1.00 51.56 115 ASP A C 1
ATOM 887 O O . ASP A 1 115 ? -10.192 19.237 9.622 1.00 51.56 115 ASP A O 1
ATOM 891 N N . ASN A 1 116 ? -9.449 17.167 10.049 1.00 52.56 116 ASN A N 1
ATOM 892 C CA . ASN A 1 116 ? -10.608 16.281 9.780 1.00 52.56 116 ASN A CA 1
ATOM 893 C C . ASN A 1 116 ? -10.154 14.803 9.641 1.00 52.56 116 ASN A C 1
ATOM 895 O O . ASN A 1 116 ? -10.878 13.954 9.117 1.00 52.56 116 ASN A O 1
ATOM 899 N N . ALA A 1 117 ? -8.944 14.478 10.115 1.00 65.88 117 ALA A N 1
ATOM 900 C CA . ALA A 1 117 ? -8.253 13.234 9.805 1.00 65.88 117 ALA A CA 1
ATOM 901 C C . ALA A 1 117 ? -8.930 11.965 10.331 1.00 65.88 117 ALA A C 1
ATOM 903 O O . ALA A 1 117 ? -8.760 10.924 9.716 1.00 65.88 117 ALA A O 1
ATOM 904 N N . LEU A 1 118 ? -9.685 11.997 11.437 1.00 77.50 118 LEU A N 1
ATOM 905 C CA . LEU A 1 118 ? -10.034 10.747 12.122 1.00 77.50 118 LEU A CA 1
ATOM 906 C C . LEU A 1 118 ? -11.022 9.867 11.343 1.00 77.50 118 LEU A C 1
ATOM 908 O O . LEU A 1 118 ? -10.759 8.682 11.156 1.00 77.50 118 LEU A O 1
ATOM 912 N N . GLU A 1 119 ? -12.152 10.413 10.885 1.00 80.88 119 GLU A N 1
ATOM 913 C CA . GLU A 1 119 ? -13.108 9.623 10.093 1.00 80.88 119 GLU A CA 1
ATOM 914 C C . GLU A 1 119 ? -12.465 9.159 8.781 1.00 80.88 119 GLU A C 1
ATOM 916 O O . GLU A 1 119 ? -12.604 7.999 8.393 1.00 80.88 119 GLU A O 1
ATOM 921 N N . HIS A 1 120 ? -11.720 10.055 8.130 1.00 79.62 120 HIS A N 1
ATOM 922 C CA . HIS A 1 120 ? -11.036 9.764 6.878 1.00 79.62 120 HIS A CA 1
ATOM 923 C C . HIS A 1 120 ? -9.994 8.652 7.042 1.00 79.62 120 HIS A C 1
ATOM 925 O O . HIS A 1 120 ? -10.038 7.672 6.306 1.00 79.62 120 HIS A O 1
ATOM 931 N N . MET A 1 121 ? -9.147 8.743 8.070 1.00 80.50 121 MET A N 1
ATOM 932 C CA . MET A 1 121 ? -8.181 7.719 8.475 1.00 80.50 121 MET A CA 1
ATOM 933 C C . MET A 1 121 ? -8.854 6.368 8.697 1.00 80.50 121 MET A C 1
ATOM 935 O O . MET A 1 121 ? -8.376 5.344 8.220 1.00 80.50 121 MET A O 1
ATOM 939 N N . VAL A 1 122 ? -9.967 6.347 9.430 1.00 80.38 122 VAL A N 1
ATOM 940 C CA . VAL A 1 122 ? -10.678 5.103 9.740 1.00 80.38 122 VAL A CA 1
ATOM 941 C C . VAL A 1 122 ? -11.235 4.461 8.474 1.00 80.38 122 VAL A C 1
ATOM 943 O O . VAL A 1 122 ? -11.037 3.268 8.254 1.00 80.38 122 VAL A O 1
ATOM 946 N N . ARG A 1 123 ? -11.863 5.253 7.599 1.00 85.00 123 ARG A N 1
ATOM 947 C CA . ARG A 1 123 ? -12.331 4.779 6.286 1.00 85.00 123 ARG A CA 1
ATOM 948 C C . ARG A 1 123 ? -11.185 4.274 5.421 1.00 85.00 123 ARG A C 1
ATOM 950 O O . ARG A 1 123 ? -11.333 3.272 4.732 1.00 85.00 123 ARG A O 1
ATOM 957 N N . GLN A 1 124 ? -10.046 4.944 5.482 1.00 83.50 124 GLN A N 1
ATOM 958 C CA . GLN A 1 124 ? -8.847 4.563 4.763 1.00 83.50 124 GLN A CA 1
ATOM 959 C C . GLN A 1 124 ? -8.241 3.245 5.261 1.00 83.50 124 GLN A C 1
ATOM 961 O O . GLN A 1 124 ? -7.831 2.427 4.440 1.00 83.50 124 GLN A O 1
ATOM 966 N N . PHE A 1 125 ? -8.255 2.976 6.570 1.00 83.31 125 PHE A N 1
ATOM 967 C CA . PHE A 1 125 ? -7.920 1.645 7.077 1.00 83.31 125 PHE A CA 1
ATOM 968 C C . PHE A 1 125 ? -8.889 0.591 6.537 1.00 83.31 125 PHE A C 1
ATOM 970 O O . PHE A 1 125 ? -8.448 -0.421 6.005 1.00 83.31 125 PHE A O 1
ATOM 977 N N . PHE A 1 126 ? -10.201 0.829 6.582 1.00 83.06 126 PHE A N 1
ATOM 978 C CA . PHE A 1 126 ? -11.163 -0.136 6.036 1.00 83.06 126 PHE A CA 1
ATOM 979 C C . PHE A 1 126 ? -10.941 -0.422 4.551 1.00 83.06 126 PHE A C 1
ATOM 981 O O . PHE A 1 126 ? -10.938 -1.588 4.155 1.00 83.06 126 PHE A O 1
ATOM 988 N N . ALA A 1 127 ? -10.678 0.622 3.762 1.00 79.75 127 ALA A N 1
ATOM 989 C CA . ALA A 1 127 ? -10.346 0.490 2.350 1.00 79.75 127 ALA A CA 1
ATOM 990 C C . ALA A 1 127 ? -9.086 -0.368 2.139 1.00 79.75 127 ALA A C 1
ATOM 992 O O . ALA A 1 127 ? -9.112 -1.277 1.314 1.00 79.75 127 ALA A O 1
ATOM 993 N N . LEU A 1 128 ? -8.023 -0.150 2.925 1.00 79.12 128 LEU A N 1
ATOM 994 C CA . LEU A 1 128 ? -6.771 -0.911 2.816 1.00 79.12 128 LEU A CA 1
ATOM 995 C C . LEU A 1 128 ? -6.942 -2.421 3.024 1.00 79.12 128 LEU A C 1
ATOM 997 O O . LEU A 1 128 ? -6.331 -3.199 2.299 1.00 79.12 128 LEU A O 1
ATOM 1001 N N . ALA A 1 129 ? -7.744 -2.853 4.001 1.00 77.00 129 ALA A N 1
ATOM 1002 C CA . ALA A 1 129 ? -7.980 -4.285 4.229 1.00 77.00 129 ALA A CA 1
ATOM 1003 C C . ALA A 1 129 ? -9.159 -4.863 3.432 1.00 77.00 129 ALA A C 1
ATOM 1005 O O . ALA A 1 129 ? -9.514 -6.027 3.650 1.00 77.00 129 ALA A O 1
ATOM 1006 N N . GLY A 1 130 ? -9.787 -4.076 2.550 1.00 77.31 130 GLY A N 1
ATOM 1007 C CA . GLY A 1 130 ? -10.991 -4.490 1.827 1.00 77.31 130 GLY A CA 1
ATOM 1008 C C . GLY A 1 130 ? -12.121 -4.908 2.774 1.00 77.31 130 GLY A C 1
ATOM 1009 O O . GLY A 1 130 ? -12.788 -5.917 2.543 1.00 77.31 130 GLY A O 1
ATOM 1010 N N . LEU A 1 131 ? -12.274 -4.192 3.892 1.00 81.50 131 LEU A N 1
ATOM 1011 C CA . LEU A 1 131 ? -13.296 -4.466 4.897 1.00 81.50 131 LEU A CA 1
ATOM 1012 C C . LEU A 1 131 ? -14.568 -3.693 4.559 1.00 81.50 131 LEU A C 1
ATOM 1014 O O . LEU A 1 131 ? -14.540 -2.467 4.469 1.00 81.50 131 LEU A O 1
ATOM 1018 N N . ASP A 1 132 ? -15.685 -4.409 4.433 1.00 81.31 132 ASP A N 1
ATOM 1019 C CA . ASP A 1 132 ? -16.998 -3.779 4.342 1.00 81.31 132 ASP A CA 1
ATOM 1020 C C . ASP A 1 132 ? -17.470 -3.370 5.743 1.00 81.31 132 ASP A C 1
ATOM 1022 O O . ASP A 1 132 ? -17.528 -4.192 6.669 1.00 81.31 132 ASP A O 1
ATOM 1026 N N . VAL A 1 133 ? -17.742 -2.077 5.910 1.00 82.56 133 VAL A N 1
ATOM 1027 C CA . VAL A 1 133 ? -18.067 -1.474 7.201 1.00 82.56 133 VAL A CA 1
ATOM 1028 C C . VAL A 1 133 ? -19.331 -0.642 7.096 1.00 82.56 133 VAL A C 1
ATOM 1030 O O . VAL A 1 133 ? -19.409 0.326 6.338 1.00 82.56 133 VAL A O 1
ATOM 1033 N N . ALA A 1 134 ? -20.298 -0.972 7.947 1.00 84.19 134 ALA A N 1
ATOM 1034 C CA . ALA A 1 134 ? -21.549 -0.249 8.081 1.00 84.19 134 ALA A CA 1
ATOM 1035 C C . ALA A 1 134 ? -21.547 0.654 9.325 1.00 84.19 134 ALA A C 1
ATOM 1037 O O . ALA A 1 134 ? -20.848 0.410 10.310 1.00 84.19 134 ALA A O 1
ATOM 1038 N N . HIS A 1 135 ? -22.384 1.695 9.284 1.00 87.19 135 HIS A N 1
ATOM 1039 C CA . HIS A 1 135 ? -22.758 2.497 10.456 1.00 87.19 135 HIS A CA 1
ATOM 1040 C C . HIS A 1 135 ? -21.584 3.087 11.259 1.00 87.19 135 HIS A C 1
ATOM 1042 O O . HIS A 1 135 ? -21.583 3.040 12.488 1.00 87.19 135 HIS A O 1
ATOM 1048 N N . LEU A 1 136 ? -20.597 3.671 10.571 1.00 89.75 136 LEU A N 1
ATOM 1049 C CA . LEU A 1 136 ? -19.517 4.413 11.221 1.00 89.75 136 LEU A CA 1
ATOM 1050 C C . LEU A 1 136 ? -20.073 5.638 11.972 1.00 89.75 136 LEU A C 1
ATOM 1052 O O . LEU A 1 136 ? -20.588 6.566 11.352 1.00 89.75 136 LEU A O 1
ATOM 1056 N N . ASP A 1 137 ? -19.940 5.633 13.297 1.00 91.81 137 ASP A N 1
ATOM 1057 C CA . ASP A 1 137 ? -20.344 6.701 14.215 1.00 91.81 137 ASP A CA 1
ATOM 1058 C C . ASP A 1 137 ? -19.137 7.199 15.021 1.00 91.81 137 ASP A C 1
ATOM 1060 O O . ASP A 1 137 ? -18.398 6.413 15.627 1.00 91.81 137 ASP A O 1
ATOM 1064 N N . LEU A 1 138 ? -18.943 8.519 15.035 1.00 91.00 138 LEU A N 1
ATOM 1065 C CA . LEU A 1 138 ? -17.900 9.190 15.805 1.00 91.00 138 LEU A CA 1
ATOM 1066 C C . LEU A 1 138 ? -18.554 10.027 16.900 1.00 91.00 138 LEU A C 1
ATOM 1068 O O . LEU A 1 138 ? -19.220 11.029 16.634 1.00 91.00 138 LEU A O 1
ATOM 1072 N N . ARG A 1 139 ? -18.313 9.652 18.157 1.00 90.81 139 ARG A N 1
ATOM 1073 C CA . ARG A 1 139 ? -18.887 10.332 19.317 1.00 90.81 139 ARG A CA 1
ATOM 1074 C C . ARG A 1 139 ? -17.809 10.876 20.239 1.00 90.81 139 ARG A C 1
ATOM 1076 O O . ARG A 1 139 ? -17.101 10.116 20.899 1.00 90.81 139 ARG A O 1
ATOM 1083 N N . VAL A 1 140 ? -17.754 12.201 20.360 1.00 89.19 140 VAL A N 1
ATOM 1084 C CA . VAL A 1 140 ? -16.901 12.876 21.347 1.00 89.19 140 VAL A CA 1
ATOM 1085 C C . VAL A 1 140 ? -17.430 12.602 22.759 1.00 89.19 140 VAL A C 1
ATOM 1087 O O . VAL A 1 140 ? -18.600 12.834 23.080 1.00 89.19 140 VAL A O 1
ATOM 1090 N N . MET A 1 141 ? -16.556 12.080 23.608 1.00 88.75 141 MET A N 1
ATOM 1091 C CA . MET A 1 141 ? -16.813 11.697 24.990 1.00 88.75 141 MET A CA 1
ATOM 1092 C C . MET A 1 141 ? -16.431 12.837 25.943 1.00 88.75 141 MET A C 1
ATOM 1094 O O . MET A 1 141 ? -15.630 13.715 25.629 1.00 88.75 141 MET A O 1
ATOM 1098 N N . LYS A 1 142 ? -16.987 12.822 27.162 1.00 83.31 142 LYS A N 1
ATOM 1099 C CA . LYS A 1 142 ? -16.782 13.895 28.160 1.00 83.31 142 LYS A CA 1
ATOM 1100 C C . LYS A 1 142 ? -15.327 14.066 28.623 1.00 83.31 142 LYS A C 1
ATOM 1102 O O . LYS A 1 142 ? -15.003 15.098 29.194 1.00 83.31 142 LYS A O 1
ATOM 1107 N N . ASN A 1 143 ? -14.483 13.060 28.419 1.00 84.31 143 ASN A N 1
ATOM 1108 C CA . ASN A 1 143 ? -13.065 13.056 28.782 1.00 84.31 143 ASN A CA 1
ATOM 1109 C C . ASN A 1 143 ? -12.141 13.542 27.647 1.00 84.31 143 ASN A C 1
ATOM 1111 O O . ASN A 1 143 ? -10.930 13.455 27.803 1.00 84.31 143 ASN A O 1
ATOM 1115 N N . GLY A 1 144 ? -12.684 14.026 26.523 1.00 81.81 144 GLY A N 1
ATOM 1116 C CA . GLY A 1 144 ? -11.888 14.485 25.376 1.00 81.81 144 GLY A CA 1
ATOM 1117 C C . GLY A 1 144 ? -11.445 13.376 24.413 1.00 81.81 144 GLY A C 1
ATOM 1118 O O . GLY A 1 144 ? -10.775 13.668 23.424 1.00 81.81 144 GLY A O 1
ATOM 1119 N N . LEU A 1 145 ? -11.840 12.122 24.662 1.00 89.12 145 LEU A N 1
ATOM 1120 C CA . LEU A 1 14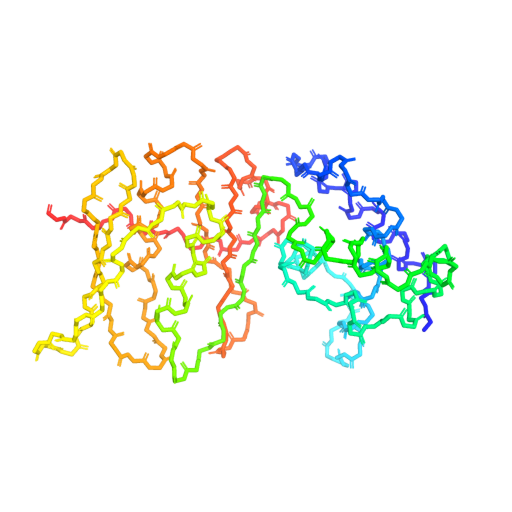5 ? -11.688 11.032 23.698 1.00 89.12 145 LEU A CA 1
ATOM 1121 C C . LEU A 1 145 ? -12.831 11.051 22.683 1.00 89.12 145 LEU A C 1
ATOM 1123 O O . LEU A 1 145 ? -13.968 11.373 23.020 1.00 89.12 145 LEU A O 1
ATOM 1127 N N . THR A 1 146 ? -12.556 10.626 21.462 1.00 91.06 146 THR A N 1
ATOM 1128 C CA . THR A 1 146 ? -13.564 10.272 20.468 1.00 91.06 146 THR A CA 1
ATOM 1129 C C . THR A 1 146 ? -13.707 8.760 20.448 1.00 91.06 146 THR A C 1
ATOM 1131 O O . THR A 1 146 ? -12.741 8.028 20.231 1.00 91.06 146 THR A O 1
ATOM 1134 N N . ARG A 1 147 ? -14.927 8.276 20.686 1.00 93.25 147 ARG A N 1
ATOM 1135 C CA . ARG A 1 147 ? -15.273 6.876 20.465 1.00 93.25 147 ARG A CA 1
ATOM 1136 C C . ARG A 1 147 ? -15.676 6.701 19.012 1.00 93.25 147 ARG A C 1
ATOM 1138 O O . ARG A 1 147 ? -16.603 7.365 18.553 1.00 93.25 147 ARG A O 1
ATOM 1145 N N . VAL A 1 148 ? -15.018 5.773 18.337 1.00 92.56 148 VAL A N 1
ATOM 1146 C CA . VAL A 1 148 ? -15.363 5.345 16.984 1.00 92.56 148 VAL A CA 1
ATOM 1147 C C . VAL A 1 148 ? -16.078 4.006 17.103 1.00 92.56 148 VAL A C 1
ATOM 1149 O O . VAL A 1 148 ? -15.533 3.076 17.698 1.00 92.56 148 VAL A O 1
ATOM 1152 N N . SER A 1 149 ? -17.307 3.920 16.601 1.00 93.62 149 SER A N 1
ATOM 1153 C CA . SER A 1 149 ? -18.125 2.698 16.611 1.00 93.62 149 SER A CA 1
ATOM 1154 C C . SER A 1 149 ? -18.566 2.373 15.193 1.00 93.62 149 SER A C 1
ATOM 1156 O O . SER A 1 149 ? -18.878 3.281 14.431 1.00 93.62 149 SER A O 1
ATOM 1158 N N . PHE A 1 150 ? -18.564 1.099 14.829 1.00 93.62 150 PHE A N 1
ATOM 1159 C CA . PHE A 1 150 ? -18.930 0.649 13.488 1.00 93.62 150 PHE A CA 1
ATOM 1160 C C . PHE A 1 150 ? -19.289 -0.837 13.512 1.00 93.62 150 PHE A C 1
ATOM 1162 O O . PHE A 1 150 ? -18.995 -1.541 14.481 1.00 93.62 150 PHE A O 1
ATOM 1169 N N . GLU A 1 151 ? -19.920 -1.326 12.451 1.00 92.88 151 GLU A N 1
ATOM 1170 C CA . GLU A 1 151 ? -20.255 -2.739 12.293 1.00 92.88 151 GLU A CA 1
ATOM 1171 C C . GLU A 1 151 ? -19.451 -3.354 11.157 1.00 92.88 151 GLU A C 1
ATOM 1173 O O . GLU A 1 151 ? -19.386 -2.807 10.058 1.00 92.88 151 GLU A O 1
ATOM 1178 N N . VAL A 1 152 ? -18.851 -4.509 11.433 1.00 90.75 152 VAL A N 1
ATOM 1179 C CA . VAL A 1 152 ? -18.148 -5.313 10.433 1.00 90.75 152 VAL A CA 1
ATOM 1180 C C . VAL A 1 152 ? -18.970 -6.566 10.182 1.00 90.75 152 VAL A C 1
ATOM 1182 O O . VAL A 1 152 ? -19.366 -7.250 11.132 1.00 90.75 152 VAL A O 1
ATOM 1185 N N . GLU A 1 153 ? -19.208 -6.888 8.913 1.00 87.69 153 GLU A N 1
ATOM 1186 C CA . GLU A 1 153 ? -19.924 -8.103 8.519 1.00 87.69 153 GLU A CA 1
ATOM 1187 C C . GLU A 1 153 ? -19.342 -9.332 9.244 1.00 87.69 153 GLU A C 1
ATOM 1189 O O . GLU A 1 153 ? -18.126 -9.449 9.397 1.00 87.69 153 GLU A O 1
ATOM 1194 N N . GLU A 1 154 ? -20.182 -10.252 9.722 1.00 89.25 154 GLU A N 1
ATOM 1195 C CA . GLU A 1 154 ? -19.809 -11.479 10.465 1.00 89.25 154 GLU A CA 1
ATOM 1196 C C . GLU A 1 154 ? -19.092 -11.290 11.822 1.00 89.25 154 GLU A C 1
ATOM 1198 O O . GLU A 1 154 ? -19.031 -12.237 12.605 1.00 89.25 154 GLU A O 1
ATOM 1203 N N . LEU A 1 155 ? -18.573 -10.099 12.141 1.00 89.12 155 LEU A N 1
ATOM 1204 C CA . LEU A 1 155 ? -17.952 -9.784 13.438 1.00 89.12 155 LEU A CA 1
ATOM 1205 C C . LEU A 1 155 ? -18.857 -8.935 14.338 1.00 89.12 155 LEU A C 1
ATOM 1207 O O . LEU A 1 155 ? -18.670 -8.922 15.555 1.00 89.12 155 LEU A O 1
ATOM 1211 N N . GLY A 1 156 ? -19.843 -8.252 13.755 1.00 90.94 156 GLY A N 1
ATOM 1212 C CA . GLY A 1 156 ? -20.774 -7.385 14.463 1.00 90.94 156 GLY A CA 1
ATOM 1213 C C . GLY A 1 156 ? -20.135 -6.070 14.911 1.00 90.94 156 GLY A C 1
ATOM 1214 O O . GLY A 1 156 ? -19.251 -5.520 14.249 1.00 90.94 156 GLY A O 1
ATOM 1215 N N . ALA A 1 157 ? -20.618 -5.550 16.039 1.00 92.88 157 ALA A N 1
ATOM 1216 C CA . ALA A 1 157 ? -20.222 -4.246 16.553 1.00 92.88 157 ALA A CA 1
ATOM 1217 C C . ALA A 1 157 ? -18.756 -4.220 17.015 1.00 92.88 157 ALA A C 1
ATOM 1219 O O . ALA A 1 157 ? -18.339 -4.987 17.886 1.00 92.88 157 ALA A O 1
ATOM 1220 N N . CYS A 1 158 ? -18.004 -3.272 16.469 1.00 93.44 158 CYS A N 1
ATOM 1221 C CA . CYS A 1 158 ? -16.608 -2.992 16.772 1.00 93.44 158 CYS A CA 1
ATOM 1222 C C . CYS A 1 158 ? -16.472 -1.549 17.270 1.00 93.44 158 CYS A C 1
ATOM 1224 O O . CYS A 1 158 ? -17.302 -0.683 16.964 1.00 93.44 158 CYS A O 1
ATOM 1226 N N . ARG A 1 159 ? -15.447 -1.281 18.084 1.00 93.38 159 ARG A N 1
ATOM 1227 C CA . ARG A 1 159 ? -15.203 0.071 18.600 1.00 93.38 159 ARG A CA 1
ATOM 1228 C C . ARG A 1 159 ? -13.791 0.256 19.121 1.00 93.38 159 ARG A C 1
ATOM 1230 O O . ARG A 1 159 ? -13.196 -0.673 19.659 1.00 93.38 159 ARG A O 1
ATOM 1237 N N . PHE A 1 160 ? -13.333 1.497 19.102 1.00 92.81 160 PHE A N 1
ATOM 1238 C CA . PHE A 1 160 ? -12.147 1.929 19.832 1.00 92.81 160 PHE A CA 1
ATOM 1239 C C . PHE A 1 160 ? -12.304 3.379 20.303 1.00 92.81 160 PHE A C 1
ATOM 1241 O O . PHE A 1 160 ? -13.238 4.089 19.916 1.00 92.81 160 PHE A O 1
ATOM 1248 N N . GLU A 1 161 ? -11.406 3.805 21.182 1.00 92.56 161 GLU A N 1
ATOM 1249 C CA . GLU A 1 161 ? -11.361 5.163 21.720 1.00 92.56 161 GLU A CA 1
ATOM 1250 C C . GLU A 1 161 ? -10.000 5.771 21.403 1.00 92.56 161 GLU A C 1
ATOM 1252 O O . GLU A 1 161 ? -8.975 5.105 21.536 1.00 92.56 161 GLU A O 1
ATOM 1257 N N . ILE A 1 162 ? -9.999 7.021 20.953 1.00 88.25 162 ILE A N 1
ATOM 1258 C CA . ILE A 1 162 ? -8.796 7.731 20.518 1.00 88.25 162 ILE A CA 1
ATOM 1259 C C . ILE A 1 162 ? -8.897 9.203 20.905 1.00 88.25 162 ILE A C 1
ATOM 1261 O O . ILE A 1 162 ? -9.992 9.757 20.991 1.00 88.25 162 ILE A O 1
ATOM 1265 N N . GLU A 1 163 ? -7.771 9.849 21.177 1.00 83.94 163 GLU A N 1
ATOM 1266 C CA . GLU A 1 163 ? -7.757 11.271 21.517 1.00 83.94 163 GLU A CA 1
ATOM 1267 C C . GLU A 1 163 ? -8.240 12.127 20.336 1.00 83.94 163 GLU A C 1
ATOM 1269 O O . GLU A 1 163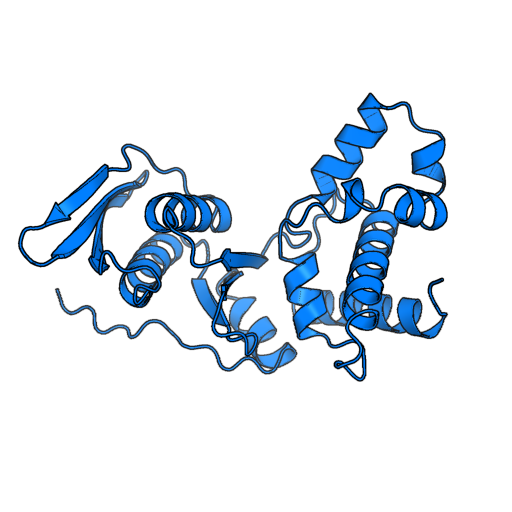 ? -7.883 11.883 19.187 1.00 83.94 163 GLU A O 1
ATOM 1274 N N . SER A 1 164 ? -9.047 13.157 20.602 1.00 74.19 164 SER A N 1
ATOM 1275 C CA . SER A 1 164 ? -9.504 14.095 19.566 1.00 74.19 164 SER A CA 1
ATOM 1276 C C . SER A 1 164 ? -8.489 15.225 19.350 1.00 74.19 164 SER A C 1
ATOM 1278 O O . SER A 1 164 ? -8.809 16.401 19.534 1.00 74.19 164 SER A O 1
ATOM 1280 N N . LEU A 1 165 ? -7.248 14.873 19.015 1.00 72.50 165 LEU A N 1
ATOM 1281 C CA . LEU A 1 165 ? -6.144 15.814 18.792 1.00 72.50 165 LEU A CA 1
ATOM 1282 C C . LEU A 1 165 ? -5.721 15.826 17.320 1.00 72.50 165 LEU A C 1
ATOM 1284 O O . LEU A 1 165 ? -6.000 14.889 16.583 1.00 72.50 165 LEU A O 1
ATOM 1288 N N . LYS A 1 166 ? -4.983 16.865 16.903 1.00 66.56 166 LYS A N 1
ATOM 1289 C CA . LYS A 1 166 ? -4.418 16.972 15.543 1.00 66.56 166 LYS A CA 1
ATOM 1290 C C . LYS A 1 166 ? -3.472 15.814 15.189 1.00 66.56 166 LYS A C 1
ATOM 1292 O O . LYS A 1 166 ? -3.303 15.493 14.023 1.00 66.56 166 LYS A O 1
ATOM 1297 N N . ARG A 1 167 ? -2.826 15.217 16.195 1.00 71.62 167 ARG A N 1
ATOM 1298 C CA . ARG A 1 167 ? -1.894 14.086 16.062 1.00 71.62 167 ARG A CA 1
ATOM 1299 C C . ARG A 1 167 ? -2.231 13.055 17.133 1.00 71.62 167 ARG A C 1
ATOM 1301 O O . ARG A 1 167 ? -1.567 13.033 18.171 1.00 71.62 167 ARG A O 1
ATOM 1308 N N . PRO A 1 168 ? -3.332 12.315 16.963 1.00 74.94 168 PRO A N 1
ATOM 1309 C CA . PRO A 1 168 ? -3.743 11.367 17.974 1.00 74.94 168 PRO A CA 1
ATOM 1310 C C . PRO A 1 168 ? -2.805 10.160 17.968 1.00 74.94 168 PRO A C 1
ATOM 1312 O O . PRO A 1 168 ? -2.278 9.783 16.922 1.00 74.94 168 PRO A O 1
ATOM 1315 N N . ASP A 1 169 ? -2.623 9.519 19.120 1.00 80.06 169 ASP A N 1
ATOM 1316 C CA . ASP A 1 169 ? -2.019 8.190 19.133 1.00 80.06 169 ASP A CA 1
ATOM 1317 C C . ASP A 1 169 ? -2.953 7.212 18.406 1.00 80.06 169 ASP A C 1
ATOM 1319 O O . ASP A 1 169 ? -4.026 6.867 18.899 1.00 80.06 169 ASP A O 1
ATOM 1323 N N . VAL A 1 170 ? -2.547 6.780 17.213 1.00 81.69 170 VAL A N 1
ATOM 1324 C CA . VAL A 1 170 ? -3.301 5.852 16.358 1.00 81.69 170 VAL A CA 1
ATOM 1325 C C . VAL A 1 170 ? -3.228 4.398 16.830 1.00 81.69 170 VAL A C 1
ATOM 1327 O O . VAL A 1 170 ? -3.899 3.535 16.260 1.00 81.69 170 VAL A O 1
ATOM 1330 N N . THR A 1 171 ? -2.440 4.095 17.865 1.00 84.81 171 THR A N 1
ATOM 1331 C CA . THR A 1 171 ? -2.255 2.731 18.387 1.00 84.81 171 THR A CA 1
ATOM 1332 C C . THR A 1 171 ? -3.578 2.013 18.699 1.00 84.81 171 THR A C 1
ATOM 1334 O O . THR A 1 171 ? -3.714 0.859 18.283 1.00 84.81 171 THR A O 1
ATOM 1337 N N . PRO A 1 172 ? -4.596 2.641 19.331 1.00 87.94 172 PRO A N 1
ATOM 1338 C CA . PRO A 1 172 ? -5.888 1.994 19.570 1.00 87.94 172 PRO A CA 1
ATOM 1339 C C . PRO A 1 172 ? -6.627 1.629 18.278 1.00 87.94 172 PRO A C 1
ATOM 1341 O O . PRO A 1 172 ? -7.203 0.545 18.184 1.00 87.94 172 PRO A O 1
ATOM 1344 N N . ALA A 1 173 ? -6.577 2.504 17.267 1.00 86.81 173 ALA A N 1
ATOM 1345 C CA . ALA A 1 173 ? -7.174 2.233 15.964 1.00 86.81 173 ALA A CA 1
ATOM 1346 C C . ALA A 1 173 ? -6.465 1.051 15.289 1.00 86.81 173 ALA A C 1
ATOM 1348 O O . ALA A 1 173 ? -7.122 0.099 14.876 1.00 86.81 173 ALA A O 1
ATOM 1349 N N . LEU A 1 174 ? -5.128 1.050 15.257 1.00 87.25 174 LEU A N 1
ATOM 1350 C CA . LEU A 1 174 ? -4.343 -0.051 14.689 1.00 87.25 174 LEU A CA 1
ATOM 1351 C C . LEU A 1 174 ? -4.571 -1.382 15.398 1.00 87.25 174 LEU A C 1
ATOM 1353 O O . LEU A 1 174 ? -4.600 -2.419 14.737 1.00 87.25 174 LEU A O 1
ATOM 1357 N N . ALA A 1 175 ? -4.693 -1.381 16.725 1.00 89.69 175 ALA A N 1
ATOM 1358 C CA . ALA A 1 175 ? -4.964 -2.591 17.491 1.00 89.69 175 ALA A CA 1
ATOM 1359 C C . ALA A 1 175 ? -6.320 -3.192 17.095 1.00 89.69 175 ALA A C 1
ATOM 1361 O O . ALA A 1 175 ? -6.402 -4.385 16.798 1.00 89.69 175 ALA A O 1
ATOM 1362 N N . GLU A 1 176 ? -7.360 -2.360 17.005 1.00 91.25 176 GLU A N 1
ATOM 1363 C CA . GLU A 1 176 ? -8.696 -2.809 16.610 1.00 91.25 176 GLU A CA 1
ATOM 1364 C C . GLU A 1 176 ? -8.740 -3.254 15.141 1.00 91.25 176 GLU A C 1
ATOM 1366 O O . GLU A 1 176 ? -9.275 -4.321 14.834 1.00 91.25 176 GLU A O 1
ATOM 1371 N N . MET A 1 177 ? -8.102 -2.507 14.233 1.00 89.75 177 MET A N 1
ATOM 1372 C CA . MET A 1 177 ? -8.006 -2.883 12.817 1.00 89.75 177 MET A CA 1
ATOM 1373 C C . MET A 1 177 ? -7.268 -4.209 12.632 1.00 89.75 177 MET A C 1
ATOM 1375 O O . MET A 1 177 ? -7.705 -5.059 11.859 1.00 89.75 177 MET A O 1
ATOM 1379 N N . ASN A 1 178 ? -6.186 -4.433 13.380 1.00 90.75 178 ASN A N 1
ATOM 1380 C CA . ASN A 1 178 ? -5.454 -5.697 13.359 1.00 90.75 178 ASN A CA 1
ATOM 1381 C C . ASN A 1 178 ? -6.253 -6.859 13.935 1.00 90.75 178 ASN A C 1
ATOM 1383 O O . ASN A 1 178 ? -6.205 -7.959 13.387 1.00 90.75 178 ASN A O 1
ATOM 1387 N N . ARG A 1 179 ? -7.015 -6.632 15.008 1.00 91.69 179 ARG A N 1
ATOM 1388 C CA . ARG A 1 179 ? -7.930 -7.641 15.552 1.00 91.69 179 ARG A CA 1
ATOM 1389 C C . ARG A 1 179 ? -8.946 -8.071 14.494 1.00 91.69 179 ARG A C 1
ATOM 1391 O O . ARG A 1 179 ? -9.157 -9.270 14.313 1.00 91.69 179 ARG A O 1
ATOM 1398 N N . ILE A 1 180 ? -9.546 -7.109 13.793 1.00 91.19 180 ILE A N 1
ATOM 1399 C CA . ILE A 1 180 ? -10.535 -7.353 12.733 1.00 91.19 180 ILE A CA 1
ATOM 1400 C C . ILE A 1 180 ? -9.898 -8.078 11.545 1.00 91.19 180 ILE A C 1
ATOM 1402 O O . ILE A 1 180 ? -10.392 -9.130 11.138 1.00 91.19 180 ILE A O 1
ATOM 1406 N N . ALA A 1 181 ? -8.788 -7.560 11.017 1.00 90.25 181 ALA A N 1
ATOM 1407 C CA . ALA A 1 181 ? -8.105 -8.144 9.866 1.00 90.25 181 ALA A CA 1
ATOM 1408 C C . ALA A 1 181 ? -7.638 -9.579 10.143 1.00 90.25 181 ALA A C 1
ATOM 1410 O O . ALA A 1 181 ? -7.852 -10.466 9.314 1.00 90.25 181 ALA A O 1
ATOM 1411 N N . LYS A 1 182 ? -7.107 -9.838 11.345 1.00 90.06 182 LYS A N 1
ATOM 1412 C CA . LYS A 1 182 ? -6.744 -11.183 11.804 1.00 90.06 182 LYS A CA 1
ATOM 1413 C C . LYS A 1 182 ? -7.958 -12.102 11.910 1.00 90.06 182 LYS A C 1
ATOM 1415 O O . LYS A 1 182 ? -7.901 -13.234 11.442 1.00 90.06 182 LYS A O 1
ATOM 1420 N N . ALA A 1 183 ? -9.062 -11.632 12.494 1.00 90.19 183 ALA A N 1
ATOM 1421 C CA . ALA A 1 183 ? -10.291 -12.422 12.603 1.00 90.19 183 ALA A CA 1
ATOM 1422 C C . ALA A 1 183 ? -10.878 -12.790 11.228 1.00 90.19 183 ALA A C 1
ATOM 1424 O O . ALA A 1 183 ? -11.472 -13.854 11.080 1.00 90.19 183 ALA A O 1
ATOM 1425 N N . LYS A 1 184 ? -10.668 -11.937 10.219 1.00 88.44 184 LYS A N 1
ATOM 1426 C CA . LYS A 1 184 ? -11.063 -12.163 8.821 1.00 88.44 184 LYS A CA 1
ATOM 1427 C C . LYS A 1 184 ? -10.013 -12.906 7.984 1.00 88.44 184 LYS A C 1
ATOM 1429 O O . LYS A 1 184 ? -10.259 -13.143 6.806 1.00 88.44 184 LYS A O 1
ATOM 1434 N N . GLY A 1 185 ? -8.852 -13.243 8.554 1.00 88.75 185 GLY A N 1
ATOM 1435 C CA . GLY A 1 185 ? -7.751 -13.888 7.831 1.00 88.75 185 GLY A CA 1
ATOM 1436 C C . GLY A 1 185 ? -7.196 -13.052 6.673 1.00 88.75 185 GLY A C 1
ATOM 1437 O O . GLY A 1 185 ? -6.759 -13.616 5.675 1.00 88.75 185 GLY A O 1
ATOM 1438 N N . ARG A 1 186 ? -7.266 -11.717 6.768 1.00 87.69 186 ARG A N 1
ATOM 1439 C CA . ARG A 1 186 ? -6.866 -10.795 5.689 1.00 87.69 186 ARG A CA 1
ATOM 1440 C C . ARG A 1 186 ? -5.409 -10.349 5.786 1.00 87.69 186 ARG A C 1
ATOM 1442 O O . ARG A 1 186 ? -4.826 -10.016 4.764 1.00 87.69 186 ARG A O 1
ATOM 1449 N N . GLY A 1 187 ? -4.838 -10.330 6.990 1.00 91.25 187 GLY A N 1
ATOM 1450 C CA . GLY A 1 187 ? -3.471 -9.870 7.230 1.00 91.25 187 GLY A CA 1
ATOM 1451 C C . GLY A 1 187 ? -3.349 -8.942 8.431 1.00 91.25 187 GLY A C 1
ATOM 1452 O O . GLY A 1 187 ? -4.178 -8.972 9.348 1.00 91.25 187 GLY A O 1
ATOM 1453 N N . ARG A 1 188 ? -2.317 -8.095 8.406 1.00 91.56 188 ARG A N 1
ATOM 1454 C CA . ARG A 1 188 ? -1.952 -7.204 9.508 1.00 91.56 188 ARG A CA 1
ATOM 1455 C C . ARG A 1 188 ? -1.417 -5.859 9.002 1.00 91.56 188 ARG A C 1
ATOM 1457 O O . ARG A 1 188 ? -0.707 -5.774 8.005 1.00 91.56 188 ARG A O 1
ATOM 1464 N N . TYR A 1 189 ? -1.736 -4.813 9.751 1.00 90.69 189 TYR A N 1
ATOM 1465 C CA . TYR A 1 189 ? -1.197 -3.467 9.651 1.00 90.69 189 TYR A CA 1
ATOM 1466 C C . TYR A 1 189 ? 0.056 -3.298 10.506 1.00 90.69 189 TYR A C 1
ATOM 1468 O O . TYR A 1 189 ? 0.071 -3.680 11.684 1.00 90.69 189 TYR A O 1
ATOM 1476 N N . ILE A 1 190 ? 1.051 -2.609 9.957 1.00 89.06 190 ILE A N 1
ATOM 1477 C CA . ILE A 1 190 ? 2.179 -2.042 10.700 1.00 89.06 190 ILE A CA 1
ATOM 1478 C C . ILE A 1 190 ? 2.277 -0.545 10.445 1.00 89.06 190 ILE A C 1
ATOM 1480 O O . ILE A 1 190 ? 1.932 -0.058 9.369 1.00 89.06 190 ILE A O 1
ATOM 1484 N N . ARG A 1 191 ? 2.796 0.176 11.435 1.00 87.06 191 ARG A N 1
ATOM 1485 C CA . ARG A 1 191 ? 3.197 1.573 11.291 1.00 87.06 191 ARG A CA 1
ATOM 1486 C C . ARG A 1 191 ? 4.662 1.647 10.865 1.00 87.06 191 ARG A C 1
ATOM 1488 O O . ARG A 1 191 ? 5.502 0.946 11.433 1.00 87.06 191 ARG A O 1
ATOM 1495 N N . VAL A 1 192 ? 4.963 2.527 9.916 1.00 83.56 192 VAL A N 1
ATOM 1496 C CA . VAL A 1 192 ? 6.311 2.811 9.415 1.00 83.56 192 VAL A CA 1
ATOM 1497 C C . VAL A 1 192 ? 6.621 4.292 9.593 1.00 83.56 192 VAL A C 1
ATOM 1499 O O . VAL A 1 192 ? 5.821 5.158 9.250 1.00 83.56 192 VAL A O 1
ATOM 1502 N N . SER A 1 193 ? 7.801 4.587 10.138 1.00 73.31 193 SER A N 1
ATOM 1503 C CA . SER A 1 193 ? 8.303 5.958 10.218 1.00 73.31 193 SER A CA 1
ATOM 1504 C C . SER A 1 193 ? 9.065 6.308 8.943 1.00 73.31 193 SER A C 1
ATOM 1506 O O . SER A 1 193 ? 10.084 5.689 8.636 1.00 73.31 193 SER A O 1
ATOM 1508 N N . GLU A 1 194 ? 8.594 7.321 8.220 1.00 68.50 194 GLU A N 1
ATOM 1509 C CA . GLU A 1 194 ? 9.311 7.911 7.080 1.00 68.50 194 GLU A CA 1
ATOM 1510 C C . GLU A 1 194 ? 10.276 9.033 7.504 1.00 68.50 194 GLU A C 1
ATOM 1512 O O . GLU A 1 194 ? 10.929 9.652 6.667 1.00 68.50 194 GLU A O 1
ATOM 1517 N N . GLY A 1 195 ? 10.379 9.313 8.809 1.00 62.53 195 GLY A N 1
ATOM 1518 C CA . GLY A 1 195 ? 11.211 10.390 9.352 1.00 62.53 195 GLY A CA 1
ATOM 1519 C C . GLY A 1 195 ? 10.576 11.787 9.302 1.00 62.53 195 GLY A C 1
ATOM 1520 O O . GLY A 1 195 ? 11.165 12.725 9.835 1.00 62.53 195 GLY A O 1
ATOM 1521 N N . SER A 1 196 ? 9.377 11.935 8.726 1.00 64.31 196 SER A N 1
ATOM 1522 C CA . SER A 1 196 ? 8.561 13.151 8.848 1.00 64.31 196 SER A CA 1
ATOM 1523 C C . SER A 1 196 ? 7.735 13.129 10.136 1.00 64.31 196 SER A C 1
ATOM 1525 O O . SER A 1 196 ? 7.233 12.086 10.545 1.00 64.31 196 SER A O 1
ATOM 1527 N N . SER A 1 197 ? 7.576 14.292 10.775 1.00 62.38 197 SER A N 1
ATOM 1528 C CA . SER A 1 197 ? 6.670 14.458 11.927 1.00 62.38 197 SER A CA 1
ATOM 1529 C C . SER A 1 197 ? 5.240 14.840 11.527 1.00 62.38 197 SER A C 1
ATOM 1531 O O . SER A 1 197 ? 4.378 15.003 12.392 1.00 62.38 197 SER A O 1
ATOM 1533 N N . GLU A 1 198 ? 5.004 15.061 10.233 1.00 66.94 198 GLU A N 1
ATOM 1534 C CA . GLU A 1 198 ? 3.751 15.615 9.710 1.00 66.94 198 GLU A CA 1
ATOM 1535 C C . GLU A 1 198 ? 2.791 14.539 9.207 1.00 66.94 198 GLU A C 1
ATOM 1537 O O . GLU A 1 198 ? 1.579 14.759 9.206 1.00 66.94 198 GLU A O 1
ATOM 1542 N N . SER A 1 199 ? 3.306 13.358 8.870 1.00 75.44 199 SER A N 1
ATOM 1543 C CA . SER A 1 199 ? 2.514 12.262 8.332 1.00 75.44 199 SER A CA 1
ATOM 1544 C C . SER A 1 199 ? 2.922 10.916 8.930 1.00 75.44 199 SER A C 1
ATOM 1546 O O . SER A 1 199 ? 4.032 10.754 9.445 1.00 75.44 199 SER A O 1
ATOM 1548 N N . GLU A 1 200 ? 2.000 9.960 8.899 1.00 81.06 200 GLU A N 1
ATOM 1549 C CA . GLU A 1 200 ? 2.241 8.589 9.343 1.00 81.06 200 GLU A CA 1
ATOM 1550 C C . GLU A 1 200 ? 1.872 7.611 8.237 1.00 81.06 200 GLU A C 1
ATOM 1552 O O . GLU A 1 200 ? 0.783 7.692 7.669 1.00 81.06 200 GLU A O 1
ATOM 1557 N N . THR A 1 201 ? 2.765 6.660 7.973 1.00 86.06 201 THR A N 1
ATOM 1558 C CA . THR A 1 201 ? 2.552 5.665 6.927 1.00 86.06 201 THR A CA 1
ATOM 1559 C C . THR A 1 201 ? 2.268 4.307 7.531 1.00 86.06 201 THR A C 1
ATOM 1561 O O . THR A 1 201 ? 2.953 3.849 8.451 1.00 86.06 201 THR A O 1
ATOM 1564 N N . PHE A 1 202 ? 1.254 3.645 6.992 1.00 88.50 202 PHE A N 1
ATOM 1565 C CA . PHE A 1 202 ? 0.846 2.309 7.393 1.00 88.50 202 PHE A CA 1
ATOM 1566 C C . PHE A 1 202 ? 0.966 1.374 6.209 1.00 88.50 202 PHE A C 1
ATOM 1568 O O . PHE A 1 202 ? 0.615 1.734 5.088 1.00 88.50 202 PHE A O 1
ATOM 1575 N N . ILE A 1 203 ? 1.444 0.165 6.475 1.00 91.50 203 ILE A N 1
ATOM 1576 C CA . ILE A 1 203 ? 1.465 -0.928 5.509 1.00 91.50 203 ILE A CA 1
ATOM 1577 C C . ILE A 1 203 ? 0.476 -1.972 6.000 1.00 91.50 203 ILE A C 1
ATOM 1579 O O . ILE A 1 203 ? 0.564 -2.399 7.151 1.00 91.50 203 ILE A O 1
ATOM 1583 N N . PHE A 1 204 ? -0.431 -2.387 5.128 1.00 93.12 204 PHE A N 1
ATOM 1584 C CA . PHE A 1 204 ? -1.253 -3.574 5.294 1.00 93.12 204 PHE A CA 1
ATOM 1585 C C . PHE A 1 204 ? -0.723 -4.664 4.367 1.00 93.12 204 PHE A C 1
ATOM 1587 O O . PHE A 1 204 ? -0.518 -4.410 3.183 1.00 93.12 204 PHE A O 1
ATOM 1594 N N . ALA A 1 205 ? -0.490 -5.864 4.884 1.00 93.62 205 ALA A N 1
ATOM 1595 C CA . ALA A 1 205 ? -0.126 -7.015 4.064 1.00 93.62 205 ALA A CA 1
ATOM 1596 C C . ALA A 1 205 ? -0.639 -8.308 4.695 1.00 93.62 205 ALA A C 1
ATOM 1598 O O . ALA A 1 205 ? -0.921 -8.349 5.898 1.00 93.62 205 ALA A O 1
ATOM 1599 N N . ASP A 1 206 ? -0.739 -9.367 3.892 1.00 92.50 206 ASP A N 1
ATOM 1600 C CA . ASP A 1 206 ? -1.061 -10.690 4.422 1.00 92.50 206 ASP A CA 1
ATOM 1601 C C . ASP A 1 206 ? 0.006 -11.176 5.431 1.00 92.50 206 ASP A C 1
ATOM 1603 O O . ASP A 1 206 ? 1.156 -10.718 5.446 1.00 92.50 206 ASP A O 1
ATOM 1607 N N . ASP A 1 207 ? -0.375 -12.122 6.292 1.00 90.56 207 ASP A N 1
ATOM 1608 C CA . ASP A 1 207 ? 0.485 -12.597 7.385 1.00 90.56 207 ASP A CA 1
ATOM 1609 C C . ASP A 1 207 ? 1.776 -13.282 6.896 1.00 90.56 207 ASP A C 1
ATOM 1611 O O . ASP A 1 207 ? 2.774 -13.313 7.620 1.00 90.56 207 ASP A O 1
ATOM 1615 N N . ALA A 1 208 ? 1.780 -13.842 5.682 1.00 91.69 208 ALA A N 1
ATOM 1616 C CA . ALA A 1 208 ? 2.935 -14.542 5.121 1.00 91.69 208 ALA A CA 1
ATOM 1617 C C . ALA A 1 208 ? 3.955 -13.579 4.492 1.00 91.69 208 ALA A C 1
ATOM 1619 O O . ALA A 1 208 ? 5.158 -13.863 4.474 1.00 91.69 208 ALA A O 1
ATOM 1620 N N . THR A 1 209 ? 3.470 -12.452 3.983 1.00 92.44 209 THR A N 1
ATOM 1621 C CA . THR A 1 209 ? 4.220 -11.467 3.203 1.00 92.44 209 THR A CA 1
ATOM 1622 C C . THR A 1 209 ? 4.773 -10.373 4.100 1.00 92.44 209 THR A C 1
ATOM 1624 O O . THR A 1 209 ? 5.912 -9.944 3.914 1.00 92.44 209 THR A O 1
ATOM 1627 N N . LEU A 1 210 ? 4.026 -9.966 5.129 1.00 91.25 210 LEU A N 1
ATOM 1628 C CA . LEU A 1 210 ? 4.417 -8.867 6.006 1.00 91.25 210 LEU A CA 1
ATOM 1629 C C . LEU A 1 210 ? 5.823 -9.026 6.627 1.00 91.25 210 LEU A C 1
ATOM 1631 O O . LEU A 1 210 ? 6.598 -8.072 6.533 1.00 91.25 210 LEU A O 1
ATOM 1635 N N . PRO A 1 211 ? 6.224 -10.184 7.202 1.00 90.94 211 PRO A N 1
ATOM 1636 C CA . PRO A 1 211 ? 7.577 -10.339 7.746 1.00 90.94 211 PRO A CA 1
ATOM 1637 C C . PRO A 1 211 ? 8.665 -10.170 6.679 1.00 90.94 211 PRO A C 1
ATOM 1639 O O . PRO A 1 211 ? 9.706 -9.579 6.942 1.00 90.94 211 PRO A O 1
ATOM 1642 N N . ARG A 1 212 ? 8.397 -10.626 5.450 1.00 93.31 212 ARG A N 1
ATOM 1643 C CA . ARG A 1 212 ? 9.340 -10.534 4.329 1.00 93.31 212 ARG A CA 1
ATOM 1644 C C . ARG A 1 212 ? 9.520 -9.095 3.868 1.00 93.31 212 ARG A C 1
ATOM 1646 O O . ARG A 1 212 ? 10.641 -8.693 3.589 1.00 93.31 212 ARG A O 1
ATOM 1653 N N . ILE A 1 213 ? 8.439 -8.311 3.836 1.00 91.25 213 ILE A N 1
ATOM 1654 C CA . ILE A 1 213 ? 8.496 -6.868 3.552 1.00 91.25 213 ILE A CA 1
ATOM 1655 C C . ILE A 1 213 ? 9.319 -6.154 4.627 1.00 91.25 213 ILE A C 1
ATOM 1657 O O . ILE A 1 213 ? 10.187 -5.350 4.295 1.00 91.25 213 ILE A O 1
ATOM 1661 N N . VAL A 1 214 ? 9.064 -6.448 5.906 1.00 90.56 214 VAL A N 1
ATOM 1662 C CA . VAL A 1 214 ? 9.795 -5.842 7.031 1.00 90.56 214 VAL A CA 1
ATOM 1663 C C . VAL A 1 214 ? 11.294 -6.112 6.917 1.00 90.56 214 VAL A C 1
ATOM 1665 O O . VAL A 1 214 ? 12.079 -5.167 7.009 1.00 90.56 214 VAL A O 1
ATOM 1668 N N . ASP A 1 215 ? 11.678 -7.362 6.655 1.00 91.00 215 ASP A N 1
ATOM 1669 C CA . ASP A 1 215 ? 13.077 -7.764 6.507 1.00 91.00 215 ASP A CA 1
ATOM 1670 C C . ASP A 1 215 ? 13.724 -7.149 5.256 1.00 91.00 215 ASP A C 1
ATOM 1672 O O . ASP A 1 215 ? 14.803 -6.560 5.346 1.00 91.00 215 ASP A O 1
ATOM 1676 N N . LEU A 1 216 ? 13.054 -7.228 4.099 1.00 92.06 216 LEU A N 1
ATOM 1677 C CA . LEU A 1 216 ? 13.538 -6.695 2.820 1.00 92.06 216 LEU A CA 1
ATOM 1678 C C . LEU A 1 216 ? 13.803 -5.187 2.889 1.00 92.06 216 LEU A C 1
ATOM 1680 O O . LEU A 1 216 ? 14.791 -4.693 2.345 1.00 92.06 216 LEU A O 1
ATOM 1684 N N . LEU A 1 217 ? 12.908 -4.449 3.541 1.00 89.56 217 LEU A N 1
ATOM 1685 C CA . LEU A 1 217 ? 12.964 -2.992 3.617 1.00 89.56 217 LEU A CA 1
ATOM 1686 C C . LEU A 1 217 ? 13.710 -2.482 4.860 1.00 89.56 217 LEU A C 1
ATOM 1688 O O . LEU A 1 217 ? 13.932 -1.277 4.976 1.00 89.56 217 LEU A O 1
ATOM 1692 N N . GLY A 1 218 ? 14.101 -3.368 5.784 1.00 86.38 218 GLY A N 1
ATOM 1693 C CA . GLY A 1 218 ? 14.759 -3.000 7.040 1.00 86.38 218 GLY A CA 1
ATOM 1694 C C . GLY A 1 218 ? 13.885 -2.126 7.944 1.00 86.38 218 GLY A C 1
ATOM 1695 O O . GLY A 1 218 ? 14.392 -1.213 8.602 1.00 86.38 218 GLY A O 1
ATOM 1696 N N . LEU A 1 219 ? 12.568 -2.358 7.950 1.00 83.19 219 LEU A N 1
ATOM 1697 C CA . LEU A 1 219 ? 11.621 -1.518 8.685 1.00 83.19 219 LEU A CA 1
ATOM 1698 C C . LEU A 1 219 ? 11.718 -1.772 10.188 1.00 83.19 219 LEU A C 1
ATOM 1700 O O . LEU A 1 219 ? 11.667 -2.908 10.654 1.00 83.19 219 LEU A O 1
ATOM 1704 N N . GLN A 1 220 ? 11.736 -0.698 10.975 1.00 70.75 220 GLN A N 1
ATOM 1705 C CA . GLN A 1 220 ? 11.438 -0.791 12.402 1.00 70.75 220 GLN A CA 1
ATOM 1706 C C . GLN A 1 220 ? 9.919 -0.845 12.581 1.00 70.75 220 GLN A C 1
ATOM 1708 O O . GLN A 1 220 ? 9.267 0.181 12.770 1.00 70.75 220 GLN A O 1
ATOM 1713 N N . ALA A 1 221 ? 9.344 -2.041 12.455 1.00 62.84 221 ALA A N 1
ATOM 1714 C CA . ALA A 1 221 ? 7.914 -2.236 12.648 1.00 62.84 221 ALA A CA 1
ATOM 1715 C C . ALA A 1 221 ? 7.545 -2.027 14.125 1.00 62.84 221 ALA A C 1
ATOM 1717 O O . ALA A 1 221 ? 7.993 -2.766 15.004 1.00 62.84 221 ALA A O 1
ATOM 1718 N N . ILE A 1 222 ? 6.693 -1.038 14.400 1.00 63.53 222 ILE A N 1
ATOM 1719 C CA . ILE A 1 222 ? 6.050 -0.897 15.709 1.00 63.53 222 ILE A CA 1
ATOM 1720 C C . ILE A 1 222 ? 4.799 -1.772 15.667 1.00 63.53 222 ILE A C 1
ATOM 1722 O O . ILE A 1 222 ? 3.786 -1.400 15.071 1.00 63.53 222 ILE A O 1
ATOM 1726 N N . ALA A 1 223 ? 4.888 -2.973 16.239 1.00 57.75 223 ALA A N 1
ATOM 1727 C CA . ALA A 1 223 ? 3.716 -3.820 16.404 1.00 57.75 223 ALA A CA 1
ATOM 1728 C C . ALA A 1 223 ? 2.727 -3.138 17.371 1.00 57.75 223 ALA A C 1
ATOM 1730 O O . ALA A 1 223 ? 3.168 -2.570 18.374 1.00 57.75 223 ALA A O 1
ATOM 1731 N N . PRO A 1 224 ? 1.406 -3.223 17.127 1.00 51.88 224 PRO A N 1
ATOM 1732 C CA . PRO A 1 224 ? 0.432 -2.911 18.161 1.00 51.88 224 PRO A CA 1
ATOM 1733 C C . PRO A 1 224 ? 0.741 -3.789 19.368 1.00 51.88 224 PRO A C 1
ATOM 1735 O O . PRO A 1 224 ? 0.883 -5.007 19.228 1.00 51.88 224 PRO A O 1
ATOM 1738 N N . THR A 1 225 ? 0.890 -3.177 20.536 1.00 46.31 225 THR A N 1
ATOM 1739 C CA . THR A 1 225 ? 1.006 -3.913 21.789 1.00 46.31 225 THR A CA 1
ATOM 1740 C C . THR A 1 225 ? -0.263 -4.743 21.974 1.00 46.31 225 THR A C 1
ATOM 1742 O O . THR A 1 225 ? -1.363 -4.200 22.014 1.00 46.31 225 THR A O 1
ATOM 1745 N N . ASP A 1 226 ? -0.119 -6.063 22.119 1.00 39.78 226 ASP A N 1
ATOM 1746 C CA . ASP A 1 226 ? -1.219 -7.013 22.383 1.00 39.78 226 ASP A CA 1
ATOM 1747 C C . ASP A 1 226 ? -1.887 -6.802 23.770 1.00 39.78 226 ASP A C 1
ATOM 1749 O O . ASP A 1 226 ? -2.634 -7.647 24.259 1.00 39.78 226 ASP A O 1
ATOM 1753 N N . GLU A 1 227 ? -1.650 -5.666 24.428 1.00 35.53 227 GLU A N 1
ATOM 1754 C CA . GLU A 1 227 ? -2.143 -5.346 25.767 1.00 35.53 227 GLU A CA 1
ATOM 1755 C C . GLU A 1 227 ? -3.245 -4.281 25.748 1.00 35.53 227 GLU A C 1
ATOM 1757 O O . GLU A 1 227 ? -3.244 -3.343 26.539 1.00 35.53 227 GLU A O 1
ATOM 1762 N N . ALA A 1 228 ? -4.261 -4.464 24.910 1.00 34.81 228 ALA A N 1
ATOM 1763 C CA . ALA A 1 228 ? -5.595 -3.994 25.270 1.00 34.81 228 ALA A CA 1
ATOM 1764 C C . ALA A 1 228 ? -6.277 -5.102 26.086 1.00 34.81 228 ALA A C 1
ATOM 1766 O O . ALA A 1 228 ? -7.138 -5.828 25.591 1.00 34.81 228 ALA A O 1
ATOM 1767 N N . LYS A 1 229 ? -5.856 -5.272 27.348 1.00 30.23 229 LYS A N 1
ATOM 1768 C CA . LYS A 1 229 ? -6.684 -5.969 28.340 1.00 30.23 229 LYS A CA 1
ATOM 1769 C C . LYS A 1 229 ? -7.941 -5.120 28.547 1.00 30.23 229 LYS A C 1
ATOM 1771 O O . LYS A 1 229 ? -7.896 -4.140 29.288 1.00 30.23 229 LYS A O 1
ATOM 1776 N N . LEU A 1 230 ? -9.015 -5.474 27.845 1.00 31.88 230 LEU A N 1
ATOM 1777 C CA . LEU A 1 230 ? -10.388 -5.120 28.208 1.00 31.88 230 LEU A CA 1
ATOM 1778 C C . LEU A 1 230 ? -10.913 -6.132 29.228 1.00 31.88 230 LEU A C 1
ATOM 1780 O O . LEU A 1 230 ? -10.719 -7.347 28.997 1.00 31.88 230 LEU A O 1
#

Secondary structure (DSSP, 8-state):
---HHHHHHHHHHHHHHHHTT--B-TTS-HHHHHHHHHHHHHHHHHSTT--S--HHHHHHHHHBT--HHHHTHHHHHHHSGGGGGS-HHHHHHHHHHTSS-SBSSEEEEEEE--TTHHHHHHHHHHHHTT--EEEEEEEE-TTSEEEEEEEETTTEEEEEEEE-SSS---HHHHHHHHHHHHHTT--EEEEE--S-SSEEEEEEE-TTTHHHHHHHHT---BPPPS----